Protein AF-A0A511Z0S4-F1 (afdb_monomer_lite)

Organism: NCBI:txid43671

Sequence (244 aa):
MSAAAPGVPVWWLRTATVELVTLHAVASSERPDGTVVDVVSLPPGYAPRGEGVVRARVRPATRQVLEVEVCGDLADGRAPALVWHEQLRRDLRPVEAQLRAFSHDDVARLATERPGPAVDPAVDPGVVLTDADVERLGLAPGDAIAVLRWNPATGQVLELQVDRASRRRRVATCLLAAAEACAVARGWPILWAGGERTALGESLLRGLRWGVRRARPLTVLAPPTAPAGARAGRRAARVASPAS

pLDDT: mean 88.66, std 16.02, range [31.53, 98.62]

Foldseek 3Di:
DDDQDDFFAKEWEWEDDPFKIKIWIFRHPPDHHHHYDYPVVDPPPDDDPGFTAKMWIAGQPPLDTFFIDGGDPLVVCLAAQWEKEWDWQVVDVVTKIKIFIAHPVLLLVLCVVQPDPPDDNDPD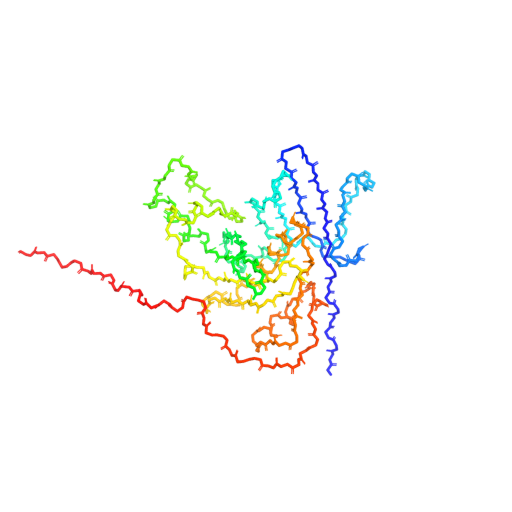RGGYDYPVSCVSSVPDQLRTQWMWMDRQQALETPDIAGHPVRPPSCPSVSRLSVVQSSSVSVVGDGHAYEQEEAPSRVVVLSVRNHPNVRYDHHDHHDDDDDHRNPPPDPDDPPPDDDDD

InterPro domains:
  IPR016181 Acyl-CoA N-acyltransferase [SSF55729] (141-193)

Radius of gyration: 19.32 Å; chains: 1; bounding box: 50×51×62 Å

Secondary structure (DSSP, 8-state):
-PPPPPPBPEEEEEEE-SS-EEEEEEESTTS-TT-EEEGGGSPTT----SEEEEEEEEETTTTEEEEEEE-GGGGSSSSPPEEEEEEEETTSSS-EEEEEEEEHHHHHHHHHHS--TTS-S---TTBEE-HHHHHHHT--GGG-SEEEEE-TTT-EEEEEEE-GGGTTTTHHHHHHHHHHHHHHHHTPPPPEE-SEEEHHHHHHHHH-SBSGGGBPPP-EEEPPPPPTT--S--------PPP-

Structure (mmCIF, N/CA/C/O backbone):
data_AF-A0A511Z0S4-F1
#
_entry.id   AF-A0A511Z0S4-F1
#
loop_
_atom_site.group_PDB
_atom_site.id
_atom_site.type_symbol
_atom_site.label_atom_id
_atom_site.label_alt_id
_atom_site.label_comp_id
_atom_site.label_asym_id
_atom_site.label_entity_id
_atom_site.label_seq_id
_atom_site.pdbx_PDB_ins_code
_atom_site.Cartn_x
_atom_site.Cartn_y
_atom_site.Cartn_z
_atom_site.occupancy
_atom_site.B_iso_or_equiv
_atom_site.auth_seq_id
_atom_site.auth_comp_id
_atom_site.auth_asym_id
_atom_site.auth_atom_id
_atom_site.pdbx_PDB_model_num
ATOM 1 N N . MET A 1 1 ? -17.134 -24.821 -14.488 1.00 36.31 1 MET A N 1
ATOM 2 C CA . MET A 1 1 ? -16.369 -23.868 -13.653 1.00 36.31 1 MET A CA 1
ATOM 3 C C . MET A 1 1 ? -15.364 -23.165 -14.550 1.00 36.31 1 MET A C 1
ATOM 5 O O . MET A 1 1 ? -14.422 -23.807 -14.988 1.00 36.31 1 MET A O 1
ATOM 9 N N . SER A 1 2 ? -15.607 -21.901 -14.904 1.00 31.53 2 SER A N 1
ATOM 10 C CA . SER A 1 2 ? -14.671 -21.121 -15.724 1.00 31.53 2 SER A CA 1
ATOM 11 C C . SER A 1 2 ? -13.440 -20.787 -14.885 1.00 31.53 2 SER A C 1
ATOM 13 O O . SER A 1 2 ? -13.590 -20.253 -13.785 1.00 31.53 2 SER A O 1
ATOM 15 N N . ALA A 1 3 ? -12.241 -21.108 -15.373 1.00 42.69 3 ALA A N 1
ATOM 16 C CA . ALA A 1 3 ? -11.008 -20.619 -14.767 1.00 42.69 3 ALA A CA 1
ATOM 17 C C . ALA A 1 3 ? -11.061 -19.082 -14.754 1.00 42.69 3 ALA A C 1
ATOM 19 O O . ALA A 1 3 ? -11.400 -18.467 -15.767 1.00 42.69 3 ALA A O 1
ATOM 20 N N . ALA A 1 4 ? -10.807 -18.464 -13.599 1.00 43.44 4 ALA A N 1
ATOM 21 C CA . ALA A 1 4 ? -10.723 -17.011 -13.508 1.00 43.44 4 ALA A CA 1
ATOM 22 C C . ALA A 1 4 ? -9.629 -16.523 -14.469 1.00 43.44 4 ALA A C 1
ATOM 24 O O . ALA A 1 4 ? -8.544 -17.108 -14.509 1.00 43.44 4 ALA A O 1
ATOM 25 N N . ALA A 1 5 ? -9.925 -15.485 -15.258 1.00 52.25 5 ALA A N 1
ATOM 26 C CA . ALA A 1 5 ? -8.943 -14.890 -16.154 1.00 52.25 5 ALA A CA 1
ATOM 27 C C . ALA A 1 5 ? -7.674 -14.529 -15.356 1.00 52.25 5 ALA A C 1
ATOM 29 O O . ALA A 1 5 ? -7.783 -14.054 -14.220 1.00 52.25 5 ALA A O 1
ATOM 30 N N . PRO A 1 6 ? -6.473 -14.786 -15.899 1.00 59.44 6 PRO A N 1
ATOM 31 C CA . PRO A 1 6 ? -5.239 -14.505 -15.186 1.00 59.44 6 PRO A CA 1
ATOM 32 C C . PRO A 1 6 ? -5.164 -13.017 -14.832 1.00 59.44 6 PRO A C 1
ATOM 34 O O . PRO A 1 6 ? -5.310 -12.169 -15.708 1.00 59.44 6 PRO A O 1
ATOM 37 N N . GLY A 1 7 ? -4.915 -12.711 -13.554 1.00 80.44 7 GLY A N 1
ATOM 38 C CA . GLY A 1 7 ? -4.690 -11.334 -13.116 1.00 80.44 7 GLY A CA 1
ATOM 39 C C . GLY A 1 7 ? -3.529 -10.696 -13.879 1.00 80.44 7 GLY A C 1
ATOM 40 O O . GLY A 1 7 ? -2.526 -11.363 -14.156 1.00 80.44 7 GLY A O 1
ATOM 41 N N . VAL A 1 8 ? -3.681 -9.418 -14.217 1.00 90.88 8 VAL A N 1
ATOM 42 C CA . VAL A 1 8 ? -2.696 -8.665 -15.001 1.00 90.88 8 VAL A CA 1
ATOM 43 C C . VAL A 1 8 ? -1.437 -8.419 -14.146 1.00 90.88 8 VAL A C 1
ATOM 45 O O . VAL A 1 8 ? -1.579 -8.052 -12.972 1.00 90.88 8 VAL A O 1
ATOM 48 N N . PRO A 1 9 ? -0.215 -8.641 -14.677 1.00 93.56 9 PRO A N 1
ATOM 49 C CA . PRO A 1 9 ? 1.022 -8.268 -13.991 1.00 93.56 9 PRO A CA 1
ATOM 50 C C . PRO A 1 9 ? 1.075 -6.765 -13.706 1.00 93.56 9 PRO A C 1
ATOM 52 O O . PRO A 1 9 ? 0.536 -5.967 -14.469 1.00 93.56 9 PRO A O 1
ATOM 55 N N . VAL A 1 10 ? 1.746 -6.377 -12.626 1.00 95.38 10 VAL A N 1
ATOM 56 C CA . VAL A 1 10 ? 2.006 -4.981 -12.266 1.00 95.38 10 VAL A CA 1
ATOM 57 C C . VAL A 1 10 ? 3.500 -4.744 -12.256 1.00 95.38 10 VAL A C 1
ATOM 59 O O . VAL A 1 10 ? 4.226 -5.388 -11.503 1.00 95.38 10 VAL A O 1
ATOM 62 N N . TRP A 1 11 ? 3.957 -3.787 -13.048 1.00 96.94 11 TRP A N 1
ATOM 63 C CA . TRP A 1 11 ? 5.344 -3.332 -13.071 1.00 96.94 11 TRP A CA 1
ATOM 64 C C . TRP A 1 11 ? 5.403 -1.821 -12.829 1.00 96.94 11 TRP A C 1
ATOM 66 O O . TRP A 1 11 ? 4.375 -1.149 -12.820 1.00 96.94 11 TRP A O 1
ATOM 76 N N . TRP A 1 12 ? 6.590 -1.281 -12.581 1.00 98.31 12 TRP A N 1
ATOM 77 C CA . TRP A 1 12 ? 6.788 0.067 -12.063 1.00 98.31 12 TRP A CA 1
ATOM 78 C C . TRP A 1 12 ? 7.693 0.884 -12.972 1.00 98.31 12 TRP A C 1
ATOM 80 O O . TRP A 1 12 ? 8.794 0.458 -13.312 1.00 98.31 12 TRP A O 1
ATOM 90 N N . LEU A 1 13 ? 7.256 2.093 -13.303 1.00 98.25 13 LEU A N 1
ATOM 91 C CA . LEU A 1 13 ? 8.103 3.134 -13.868 1.00 98.25 13 LEU A CA 1
ATOM 92 C C . LEU A 1 13 ? 8.698 3.970 -12.743 1.00 98.25 13 LEU A C 1
ATOM 94 O O . LEU A 1 13 ? 7.970 4.426 -11.861 1.00 98.25 13 LEU A O 1
ATOM 98 N N . ARG A 1 14 ? 10.010 4.192 -12.793 1.00 98.44 14 ARG A N 1
ATOM 99 C CA . ARG A 1 14 ? 10.741 5.043 -11.858 1.00 98.44 14 ARG A CA 1
ATOM 100 C C . ARG A 1 14 ? 11.271 6.275 -12.580 1.00 98.44 14 ARG A C 1
ATOM 102 O O . ARG A 1 14 ? 12.110 6.172 -13.474 1.00 98.44 14 ARG A O 1
ATOM 109 N N . THR A 1 15 ? 10.814 7.441 -12.146 1.00 97.88 15 THR A N 1
ATOM 110 C CA . THR A 1 15 ? 11.354 8.740 -12.557 1.00 97.88 15 THR A CA 1
ATOM 111 C C . THR A 1 15 ? 12.075 9.340 -11.365 1.00 97.88 15 THR A C 1
ATOM 113 O O . THR A 1 15 ? 11.461 9.531 -10.319 1.00 97.88 15 THR A O 1
ATOM 116 N N . ALA A 1 16 ? 13.365 9.628 -11.497 1.00 97.06 16 ALA A N 1
ATOM 117 C CA . ALA A 1 16 ? 14.162 10.207 -10.424 1.00 97.06 16 ALA A CA 1
ATOM 118 C C . ALA A 1 16 ? 14.640 11.611 -10.804 1.00 97.06 16 ALA A C 1
ATOM 120 O O . ALA A 1 16 ? 15.173 11.819 -11.892 1.00 97.06 16 ALA A O 1
ATOM 121 N N . THR A 1 17 ? 14.469 12.553 -9.884 1.00 96.06 17 THR A N 1
ATOM 122 C CA . THR A 1 17 ? 15.134 13.857 -9.866 1.00 96.06 17 THR A CA 1
ATOM 123 C C . THR A 1 17 ? 16.027 13.941 -8.625 1.00 96.06 17 THR A C 1
ATOM 125 O O . THR A 1 17 ? 16.062 13.021 -7.805 1.00 96.06 17 THR A O 1
ATOM 128 N N . VAL A 1 18 ? 16.756 15.048 -8.471 1.00 93.81 18 VAL A N 1
ATOM 129 C CA . VAL A 1 18 ? 17.578 15.300 -7.274 1.00 93.81 18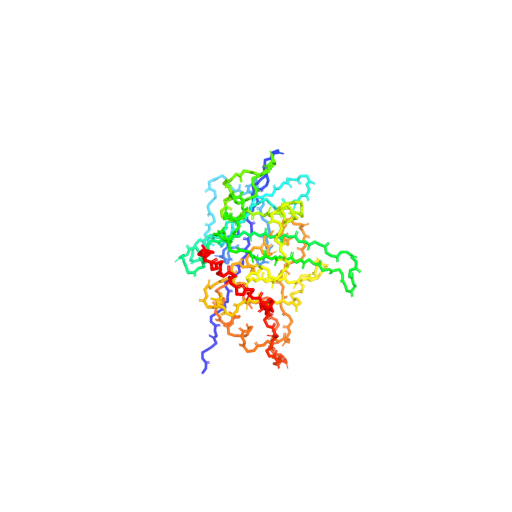 VAL A CA 1
ATOM 130 C C . VAL A 1 18 ? 16.744 15.397 -5.990 1.00 93.81 18 VAL A C 1
ATOM 132 O O . VAL A 1 18 ? 17.208 15.003 -4.924 1.00 93.81 18 VAL A O 1
ATOM 135 N N . GLU A 1 19 ? 15.502 15.869 -6.090 1.00 95.25 19 GLU A N 1
ATOM 136 C CA . GLU A 1 19 ? 14.618 16.114 -4.944 1.00 95.25 19 GLU A CA 1
ATOM 137 C C . GLU A 1 19 ? 13.636 14.970 -4.690 1.00 95.25 19 GLU A C 1
ATOM 139 O O . GLU A 1 19 ? 13.228 14.741 -3.548 1.00 95.25 19 GLU A O 1
ATOM 144 N N . LEU A 1 20 ? 13.241 14.245 -5.741 1.00 97.19 20 LEU A N 1
ATOM 145 C CA . LEU A 1 20 ? 12.117 13.325 -5.670 1.00 97.19 20 LEU A CA 1
ATOM 146 C C . LEU A 1 20 ? 12.275 12.119 -6.596 1.00 97.19 20 LEU A C 1
ATOM 148 O O . LEU A 1 20 ? 12.658 12.242 -7.756 1.00 97.19 20 LEU A O 1
ATOM 152 N N . VAL A 1 21 ? 11.878 10.947 -6.106 1.00 98.25 21 VAL A N 1
ATOM 153 C CA . VAL A 1 21 ? 11.594 9.782 -6.945 1.00 98.25 21 VAL A CA 1
ATOM 154 C C . VAL A 1 21 ? 10.083 9.612 -7.052 1.00 98.25 21 VAL A C 1
ATOM 156 O O . VAL A 1 21 ? 9.386 9.559 -6.044 1.00 98.25 21 VAL A O 1
ATOM 159 N N . THR A 1 22 ? 9.574 9.501 -8.273 1.00 98.44 22 THR A N 1
ATOM 160 C CA . THR A 1 22 ? 8.192 9.101 -8.547 1.00 98.44 22 THR A CA 1
ATOM 161 C C . THR A 1 22 ? 8.179 7.664 -9.041 1.00 98.44 22 THR A C 1
ATOM 163 O O . THR A 1 22 ? 8.899 7.314 -9.977 1.00 98.44 22 THR A O 1
ATOM 166 N N . LEU A 1 23 ? 7.353 6.838 -8.410 1.00 98.62 23 LEU A N 1
ATOM 167 C CA . LEU A 1 23 ? 7.061 5.473 -8.823 1.00 98.62 23 LEU A CA 1
ATOM 168 C C . LEU A 1 23 ? 5.644 5.427 -9.384 1.00 98.62 23 LEU A C 1
ATOM 170 O O . LEU A 1 23 ? 4.721 5.906 -8.735 1.00 98.62 23 LEU A O 1
ATOM 174 N N . HIS A 1 24 ? 5.457 4.852 -10.566 1.00 98.19 24 HIS A N 1
ATOM 175 C CA . HIS A 1 24 ? 4.143 4.695 -11.183 1.00 98.19 24 HIS A CA 1
ATOM 176 C C . HIS A 1 24 ? 3.922 3.232 -11.563 1.00 98.19 24 HIS A C 1
ATOM 178 O O . HIS A 1 24 ? 4.624 2.699 -12.422 1.00 98.19 24 HIS A O 1
ATOM 184 N N . ALA A 1 25 ? 2.972 2.580 -10.899 1.00 97.38 25 ALA A N 1
ATOM 185 C CA . ALA A 1 25 ? 2.593 1.203 -11.170 1.00 97.38 25 ALA A CA 1
ATOM 186 C C . ALA A 1 25 ? 1.669 1.118 -12.384 1.00 97.38 25 ALA A C 1
ATOM 188 O O . ALA A 1 25 ? 0.651 1.808 -12.446 1.00 97.38 25 ALA A O 1
ATOM 189 N N . VAL A 1 26 ? 1.986 0.209 -13.299 1.00 96.81 26 VAL A N 1
ATOM 190 C CA . VAL A 1 26 ? 1.236 -0.059 -14.523 1.00 96.81 26 VAL A CA 1
ATOM 191 C C . VAL A 1 26 ? 0.788 -1.518 -14.518 1.00 96.81 26 VAL A C 1
ATOM 193 O O . VAL A 1 26 ? 1.618 -2.429 -14.474 1.00 96.81 26 VAL A O 1
ATOM 196 N N . ALA A 1 27 ? -0.523 -1.750 -14.590 1.00 95.12 27 ALA A N 1
ATOM 197 C CA . ALA A 1 27 ? -1.092 -3.073 -14.817 1.00 95.12 27 ALA A CA 1
ATOM 198 C C . ALA A 1 27 ? -1.025 -3.406 -16.313 1.00 95.12 27 ALA A C 1
ATOM 200 O O . ALA A 1 27 ? -1.807 -2.892 -17.115 1.00 95.12 27 ALA A O 1
ATOM 201 N N . SER A 1 28 ? -0.064 -4.247 -16.698 1.00 94.81 28 SER A N 1
ATOM 202 C CA . SER A 1 28 ? 0.179 -4.629 -18.088 1.00 94.81 28 SER A CA 1
ATOM 203 C C . SER A 1 28 ? 1.082 -5.853 -18.206 1.00 94.81 28 SER A C 1
ATOM 205 O O . SER A 1 28 ? 1.919 -6.113 -17.346 1.00 94.81 28 SER A O 1
ATOM 207 N N . SER A 1 29 ? 0.955 -6.583 -19.314 1.00 94.69 29 SER A N 1
ATOM 208 C CA . SER A 1 29 ? 1.836 -7.700 -19.666 1.00 94.69 29 SER A CA 1
ATOM 209 C C . SER A 1 29 ? 3.117 -7.278 -20.397 1.00 94.69 29 SER A C 1
ATOM 211 O O . SER A 1 29 ? 3.868 -8.148 -20.829 1.00 94.69 29 SER A O 1
ATOM 213 N N . GLU A 1 30 ? 3.377 -5.976 -20.570 1.00 95.88 30 GLU A N 1
ATOM 214 C CA . GLU A 1 30 ? 4.603 -5.478 -21.220 1.00 95.88 30 GLU A CA 1
ATOM 215 C C . GLU A 1 30 ? 5.888 -5.873 -20.479 1.00 95.88 30 GLU A C 1
ATOM 217 O O . GLU A 1 30 ? 6.958 -5.948 -21.084 1.00 95.88 30 GLU A O 1
ATOM 222 N N . ARG A 1 31 ? 5.799 -6.124 -19.169 1.00 95.88 31 ARG A N 1
ATOM 223 C CA . ARG A 1 31 ? 6.925 -6.525 -18.323 1.00 95.88 31 ARG A CA 1
ATOM 224 C C . ARG A 1 31 ? 6.491 -7.600 -17.321 1.00 95.88 31 ARG A C 1
ATOM 226 O O . ARG A 1 31 ? 5.306 -7.685 -16.990 1.00 95.88 31 ARG A O 1
ATOM 233 N N . PRO A 1 32 ? 7.437 -8.405 -16.801 1.00 95.25 32 PRO A N 1
ATOM 234 C CA . PRO A 1 32 ? 7.167 -9.297 -15.682 1.00 95.25 32 PRO A CA 1
ATOM 235 C C . PRO A 1 32 ? 6.668 -8.544 -14.448 1.00 95.25 32 PRO A C 1
ATOM 237 O O . PRO A 1 32 ? 7.041 -7.395 -14.195 1.00 95.25 32 PRO A O 1
ATOM 240 N N . ASP A 1 33 ? 5.865 -9.239 -13.654 1.00 94.38 33 ASP A N 1
ATOM 241 C CA . ASP A 1 33 ? 5.300 -8.738 -12.408 1.00 94.38 33 ASP A CA 1
ATOM 242 C C . ASP A 1 33 ? 6.402 -8.299 -11.426 1.00 94.38 33 ASP A C 1
ATOM 244 O O . ASP A 1 33 ? 7.380 -9.017 -11.224 1.00 94.38 33 ASP A O 1
ATOM 248 N N . GLY A 1 34 ? 6.265 -7.113 -10.837 1.00 94.44 34 GLY A N 1
ATOM 249 C CA . GLY A 1 34 ? 7.233 -6.530 -9.905 1.00 94.44 34 GLY A CA 1
ATOM 250 C C . GLY A 1 34 ? 8.436 -5.832 -10.542 1.00 94.44 34 GLY A C 1
ATOM 251 O O . GLY A 1 34 ? 9.247 -5.257 -9.818 1.00 94.44 34 GLY A O 1
ATOM 252 N N . THR A 1 35 ? 8.575 -5.851 -11.871 1.00 97.19 35 THR A N 1
ATOM 253 C CA . THR A 1 35 ? 9.714 -5.205 -12.547 1.00 97.19 35 THR A CA 1
ATOM 254 C C . THR A 1 35 ? 9.711 -3.700 -12.287 1.00 97.19 35 THR A C 1
ATOM 256 O O . THR A 1 35 ? 8.672 -3.066 -12.434 1.00 97.19 35 THR A 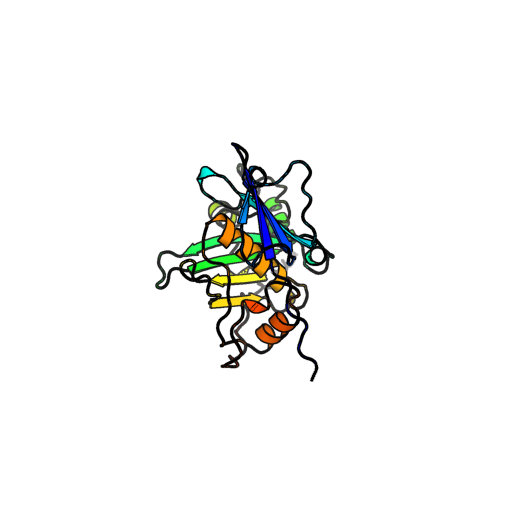O 1
ATOM 259 N N . VAL A 1 36 ? 10.868 -3.111 -11.970 1.00 98.06 36 VAL A N 1
ATOM 260 C CA . VAL A 1 36 ? 11.057 -1.653 -11.888 1.00 98.06 36 VAL A CA 1
ATOM 261 C C . VAL A 1 36 ? 11.919 -1.204 -13.062 1.00 98.06 36 VAL A C 1
ATOM 263 O O . VAL A 1 36 ? 12.995 -1.756 -13.282 1.00 98.06 36 VAL A O 1
ATOM 266 N N . VAL A 1 37 ? 11.453 -0.211 -13.815 1.00 98.25 37 VAL A N 1
ATOM 267 C CA . VAL A 1 37 ? 12.122 0.317 -15.005 1.00 98.25 37 VAL A CA 1
ATOM 268 C C . VAL A 1 37 ? 12.367 1.806 -14.833 1.00 98.25 37 VAL A C 1
ATOM 270 O O . VAL A 1 37 ? 11.438 2.573 -14.588 1.00 98.25 37 VAL A O 1
ATOM 273 N N . ASP A 1 38 ? 13.616 2.222 -14.995 1.00 98.19 38 ASP A N 1
ATOM 274 C CA . ASP A 1 38 ? 13.972 3.635 -15.002 1.00 98.19 38 ASP A CA 1
ATOM 275 C C . ASP A 1 38 ? 13.519 4.309 -16.289 1.00 98.19 38 ASP A C 1
ATOM 277 O O . ASP A 1 38 ? 13.845 3.838 -17.378 1.00 98.19 38 ASP A O 1
ATOM 281 N N . VAL A 1 39 ? 12.843 5.453 -16.184 1.00 97.12 39 VAL A N 1
ATOM 282 C CA . VAL A 1 39 ? 12.404 6.209 -17.366 1.00 97.12 39 VAL A CA 1
ATOM 283 C C . VAL A 1 39 ? 13.585 6.605 -18.258 1.00 97.12 39 VAL A C 1
ATOM 285 O O . VAL A 1 39 ? 13.463 6.558 -19.476 1.00 97.12 39 VAL A O 1
ATOM 288 N N . VAL A 1 40 ? 14.757 6.887 -17.680 1.00 97.06 40 VAL A N 1
ATOM 289 C CA . VAL A 1 40 ? 15.981 7.202 -18.445 1.00 97.06 40 VAL A CA 1
ATOM 290 C C . VAL A 1 40 ? 16.513 6.026 -19.277 1.00 97.06 40 VAL A C 1
ATOM 292 O O . VAL A 1 40 ? 17.319 6.235 -20.175 1.00 97.06 40 VAL A O 1
ATOM 295 N N . SER A 1 41 ? 16.071 4.797 -18.991 1.00 97.12 41 SER A N 1
ATOM 296 C CA . SER A 1 41 ? 16.429 3.593 -19.758 1.00 97.12 41 SER A CA 1
ATOM 297 C C . SER A 1 41 ? 15.477 3.308 -20.925 1.00 97.12 41 SER A C 1
ATOM 299 O O . SER A 1 41 ? 15.688 2.355 -21.676 1.00 97.12 41 SER A O 1
ATOM 301 N N . LEU A 1 42 ? 14.413 4.103 -21.072 1.00 96.88 42 LEU A N 1
ATOM 302 C CA . LEU A 1 42 ? 13.381 3.916 -22.087 1.00 96.88 42 LEU A CA 1
ATOM 303 C C . LEU A 1 42 ? 13.603 4.856 -23.279 1.00 96.88 42 LEU A C 1
ATOM 305 O O . LEU A 1 42 ? 14.180 5.934 -23.117 1.00 96.88 42 LEU A O 1
ATOM 309 N N . PRO A 1 43 ? 13.125 4.485 -24.482 1.00 97.38 43 PRO A N 1
ATOM 310 C CA . PRO A 1 43 ? 13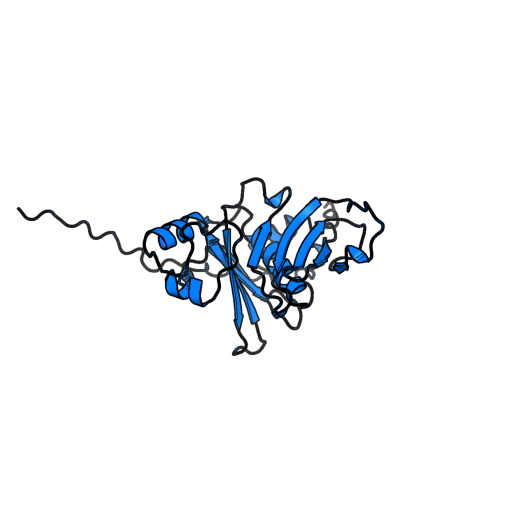.153 5.383 -25.630 1.00 97.38 43 PRO A CA 1
ATOM 311 C C . PRO A 1 43 ? 12.412 6.704 -25.345 1.00 97.38 43 PRO A C 1
ATOM 313 O O . PRO A 1 43 ? 11.379 6.686 -24.666 1.00 97.38 43 PRO A O 1
ATOM 316 N N . PRO A 1 44 ? 12.872 7.843 -25.895 1.00 95.62 44 PRO A N 1
ATOM 317 C CA . PRO A 1 44 ? 12.145 9.105 -25.803 1.00 95.62 44 PRO A CA 1
ATOM 318 C C . PRO A 1 44 ? 10.697 8.967 -26.288 1.00 95.62 44 PRO A C 1
ATOM 320 O O . PRO A 1 44 ? 10.434 8.350 -27.318 1.00 95.62 44 PRO A O 1
ATOM 323 N N . GLY A 1 45 ? 9.753 9.538 -25.536 1.00 94.81 45 GLY A N 1
ATOM 324 C CA . GLY A 1 45 ? 8.323 9.470 -25.858 1.00 94.81 45 GLY A CA 1
ATOM 325 C C . GLY A 1 45 ? 7.664 8.116 -25.581 1.00 94.81 45 GLY A C 1
ATOM 326 O O . GLY A 1 45 ? 6.493 7.942 -25.916 1.00 94.81 45 GLY A O 1
ATOM 327 N N . TYR A 1 46 ? 8.371 7.161 -24.966 1.00 95.88 46 TYR A N 1
ATOM 328 C CA . TYR A 1 46 ? 7.755 5.911 -24.537 1.00 95.88 46 TYR A CA 1
ATOM 329 C C . TYR A 1 46 ? 6.593 6.186 -23.572 1.00 95.88 46 TYR A C 1
ATOM 331 O O . TYR A 1 46 ? 6.768 6.799 -22.517 1.00 95.88 46 TYR A O 1
ATOM 339 N N . ALA A 1 47 ? 5.415 5.680 -23.928 1.00 94.56 47 ALA A N 1
ATOM 340 C CA . ALA A 1 47 ? 4.231 5.677 -23.087 1.00 94.56 47 ALA A CA 1
ATOM 341 C C . ALA A 1 47 ? 3.878 4.219 -22.753 1.00 94.56 47 ALA A C 1
ATOM 343 O O . ALA A 1 47 ? 3.700 3.422 -23.681 1.00 94.56 47 ALA A O 1
ATOM 344 N N . PRO A 1 48 ? 3.790 3.847 -21.464 1.00 93.69 48 PRO A N 1
ATOM 345 C CA . PRO A 1 48 ? 3.429 2.488 -21.080 1.00 93.69 48 PRO A CA 1
ATOM 346 C C . PRO A 1 48 ? 2.021 2.150 -21.578 1.00 93.69 48 PRO A C 1
ATOM 348 O O . PRO A 1 48 ? 1.102 2.965 -21.469 1.00 93.69 48 PRO A O 1
ATOM 351 N N . ARG A 1 49 ? 1.825 0.932 -22.087 1.00 93.44 49 ARG A N 1
ATOM 352 C CA . ARG A 1 49 ? 0.486 0.425 -22.404 1.00 93.44 49 ARG A CA 1
ATOM 353 C C . ARG A 1 49 ? -0.066 -0.249 -21.166 1.00 93.44 49 ARG A C 1
ATOM 355 O O . ARG A 1 49 ? 0.514 -1.222 -20.700 1.00 93.44 49 ARG A O 1
ATOM 362 N N . GLY A 1 50 ? -1.197 0.220 -20.661 1.00 91.94 50 GLY A N 1
ATOM 363 C CA . GLY A 1 50 ? -1.856 -0.385 -19.510 1.00 91.94 50 GLY A CA 1
ATOM 364 C C . GLY A 1 50 ? -2.568 0.641 -18.653 1.00 91.94 50 GLY A C 1
ATOM 365 O O . GLY A 1 50 ? -2.613 1.827 -18.973 1.00 91.94 50 GLY A O 1
ATOM 366 N N . GLU A 1 51 ? -3.125 0.158 -17.554 1.00 93.06 51 GLU A N 1
ATOM 367 C CA . GLU A 1 51 ? -3.822 0.994 -16.587 1.00 93.06 51 GLU A CA 1
ATOM 368 C C . GLU A 1 51 ? -2.861 1.410 -15.469 1.00 93.06 51 GLU A C 1
ATOM 370 O O . GLU A 1 51 ? -2.144 0.573 -14.915 1.00 93.06 51 GLU A O 1
ATOM 375 N N . GLY A 1 52 ? -2.841 2.701 -15.131 1.00 94.38 52 GLY A N 1
ATOM 376 C CA . GLY A 1 52 ? -2.142 3.183 -13.943 1.00 94.38 52 GLY A CA 1
ATOM 377 C C . GLY A 1 52 ? -2.870 2.715 -12.684 1.00 94.38 52 GLY A C 1
ATOM 378 O O . GLY A 1 52 ? -4.063 2.965 -12.539 1.00 94.38 52 GLY A O 1
ATOM 379 N N . VAL A 1 53 ? -2.164 2.042 -11.777 1.00 94.31 53 VAL A N 1
ATOM 380 C CA . VAL A 1 5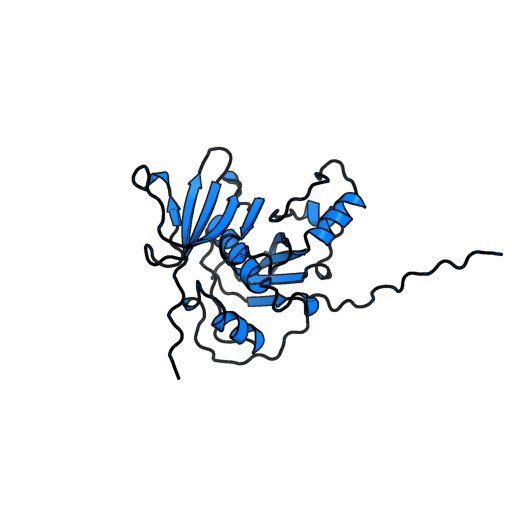3 ? -2.755 1.473 -10.550 1.00 94.31 53 VAL A CA 1
ATOM 381 C C . VAL A 1 53 ? -2.522 2.384 -9.352 1.00 94.31 53 VAL A C 1
ATOM 383 O O . VAL A 1 53 ? -3.430 2.650 -8.567 1.00 94.31 53 VAL A O 1
ATOM 386 N N . VAL A 1 54 ? -1.283 2.840 -9.192 1.00 96.75 54 VAL A N 1
ATOM 387 C CA . VAL A 1 54 ? -0.854 3.664 -8.065 1.00 96.75 54 VAL A CA 1
ATOM 388 C C . VAL A 1 54 ? 0.361 4.490 -8.469 1.00 96.75 54 VAL A C 1
ATOM 390 O O . VAL A 1 54 ? 1.230 4.019 -9.209 1.00 96.75 54 VAL A O 1
ATOM 393 N N . ARG A 1 55 ? 0.438 5.719 -7.972 1.00 98.19 55 ARG A N 1
ATOM 394 C CA . ARG A 1 55 ? 1.601 6.592 -8.069 1.00 98.19 55 ARG A CA 1
ATOM 395 C C . ARG A 1 55 ? 2.093 6.910 -6.665 1.00 98.19 55 ARG A C 1
ATOM 397 O O . ARG A 1 55 ? 1.304 7.260 -5.800 1.00 98.19 55 ARG A O 1
ATOM 404 N N . ALA A 1 56 ? 3.393 6.798 -6.434 1.00 98.44 56 ALA A N 1
ATOM 405 C CA . ALA A 1 56 ? 4.005 7.141 -5.161 1.00 98.44 56 ALA A CA 1
ATOM 406 C C . ALA A 1 56 ? 5.123 8.162 -5.340 1.00 98.44 56 ALA A C 1
ATOM 408 O O . ALA A 1 56 ? 5.931 8.064 -6.267 1.00 98.44 56 ALA A O 1
ATOM 409 N N . ARG A 1 57 ? 5.189 9.121 -4.418 1.00 98.50 57 ARG A N 1
ATOM 410 C CA . ARG A 1 57 ? 6.270 10.102 -4.312 1.00 98.50 57 ARG A CA 1
ATOM 411 C C . ARG A 1 57 ? 7.173 9.704 -3.163 1.00 98.50 57 ARG A C 1
ATOM 413 O O . ARG A 1 57 ? 6.707 9.443 -2.057 1.00 98.50 57 ARG A O 1
ATOM 420 N N . VAL A 1 58 ? 8.468 9.637 -3.427 1.00 98.31 58 VAL A N 1
ATOM 421 C CA . VAL A 1 58 ? 9.453 9.039 -2.532 1.00 98.31 58 VAL A CA 1
ATOM 422 C C . VAL A 1 58 ? 10.635 9.984 -2.377 1.00 98.31 58 VAL A C 1
ATOM 424 O O . VAL A 1 58 ? 11.188 10.476 -3.360 1.00 98.31 58 VAL A O 1
ATOM 427 N N . ARG A 1 59 ? 11.067 10.206 -1.135 1.00 97.62 59 ARG A N 1
ATOM 428 C CA . ARG A 1 59 ? 12.296 10.946 -0.841 1.00 97.62 59 ARG A CA 1
ATOM 429 C C . ARG A 1 59 ? 13.514 10.112 -1.276 1.00 97.62 59 ARG A C 1
ATOM 431 O O . ARG A 1 59 ? 13.699 9.030 -0.714 1.00 97.62 59 ARG A O 1
ATOM 438 N N . PRO A 1 60 ? 14.376 10.585 -2.201 1.00 96.25 60 PRO A N 1
ATOM 439 C CA . PRO A 1 60 ? 15.454 9.770 -2.771 1.00 96.25 60 PRO A CA 1
ATOM 440 C C . PRO A 1 60 ? 16.430 9.225 -1.720 1.00 96.25 60 PRO A C 1
ATOM 442 O O . PRO A 1 60 ? 16.736 8.035 -1.714 1.00 96.25 60 PRO A O 1
ATOM 445 N N . ALA A 1 61 ? 16.870 10.084 -0.792 1.00 95.38 61 ALA A N 1
ATOM 446 C CA . ALA A 1 61 ? 17.903 9.748 0.189 1.00 95.38 61 ALA A CA 1
ATOM 447 C C . ALA A 1 61 ? 17.454 8.690 1.211 1.00 95.38 61 ALA A C 1
ATOM 449 O O . ALA A 1 61 ? 18.218 7.797 1.565 1.00 95.38 61 ALA A O 1
ATOM 450 N N . THR A 1 62 ? 16.212 8.781 1.691 1.00 95.31 62 THR A N 1
ATOM 451 C CA . THR A 1 62 ? 15.701 7.911 2.765 1.00 95.31 62 THR A CA 1
ATOM 452 C C . THR A 1 62 ? 14.797 6.794 2.257 1.00 95.31 62 THR A C 1
ATOM 454 O O . THR A 1 62 ? 14.408 5.920 3.037 1.00 95.31 62 THR A O 1
ATOM 457 N N . ARG A 1 63 ? 14.416 6.836 0.973 1.00 96.88 63 ARG A N 1
ATOM 458 C CA . ARG A 1 63 ? 13.376 5.988 0.372 1.00 96.88 63 ARG A CA 1
ATOM 459 C C . ARG A 1 63 ? 12.042 6.042 1.121 1.00 96.88 63 ARG A C 1
ATOM 461 O O . ARG A 1 63 ? 11.263 5.095 1.084 1.00 96.88 63 ARG A O 1
ATOM 468 N N . GLN A 1 64 ? 11.802 7.125 1.856 1.00 96.31 64 GLN A N 1
ATOM 469 C CA . GLN A 1 64 ? 10.544 7.343 2.556 1.00 96.31 64 GLN A CA 1
ATOM 470 C C . GLN A 1 64 ? 9.467 7.696 1.539 1.00 96.31 64 GLN A C 1
ATOM 472 O O . GLN A 1 64 ? 9.655 8.626 0.754 1.00 96.31 64 GLN A O 1
ATOM 477 N N . VAL A 1 65 ? 8.346 6.982 1.576 1.00 97.88 65 VAL A N 1
ATOM 478 C CA . VAL A 1 65 ? 7.160 7.358 0.807 1.00 97.88 65 VAL A CA 1
ATOM 479 C C . VAL A 1 65 ? 6.516 8.570 1.474 1.00 97.88 65 VAL A C 1
ATOM 481 O O . VAL A 1 65 ? 6.331 8.580 2.687 1.00 97.88 65 VAL A O 1
ATOM 484 N N . LEU A 1 66 ? 6.244 9.602 0.685 1.00 97.25 66 LEU A N 1
ATOM 485 C CA . LEU A 1 66 ? 5.650 10.869 1.116 1.00 97.25 66 LEU A CA 1
ATOM 486 C C . LEU A 1 66 ? 4.164 10.925 0.762 1.00 97.25 66 LEU A C 1
ATOM 488 O O . LEU A 1 66 ? 3.356 11.449 1.519 1.00 97.25 66 LEU A O 1
ATOM 492 N N . GLU A 1 67 ? 3.815 10.364 -0.392 1.00 97.88 67 GLU A N 1
ATOM 493 C CA . GLU A 1 67 ? 2.470 10.396 -0.951 1.00 97.88 67 GLU A CA 1
ATOM 494 C C . GLU A 1 67 ? 2.236 9.116 -1.753 1.00 97.88 67 GLU A C 1
ATOM 496 O O . GLU A 1 67 ? 3.152 8.619 -2.418 1.00 97.88 67 GLU A O 1
ATOM 501 N N . VAL A 1 68 ? 1.015 8.598 -1.690 1.00 97.94 68 VAL A N 1
ATOM 502 C CA . VAL A 1 68 ? 0.514 7.498 -2.503 1.00 97.94 68 VAL A CA 1
ATOM 503 C C . VAL A 1 68 ? -0.867 7.869 -3.032 1.00 97.94 68 VAL A C 1
ATOM 505 O O . VAL A 1 68 ? -1.850 7.900 -2.289 1.00 97.94 68 VAL A O 1
ATOM 508 N N . GLU A 1 69 ? -0.928 8.083 -4.337 1.00 96.69 69 GLU A N 1
ATOM 509 C CA . GLU A 1 69 ? -2.132 8.343 -5.112 1.00 96.69 69 GLU A CA 1
ATOM 510 C C . GLU A 1 69 ? -2.592 7.034 -5.766 1.00 96.69 69 GLU A C 1
ATOM 512 O O . GLU A 1 69 ? -1.845 6.390 -6.503 1.00 96.69 69 GLU A O 1
ATOM 517 N N . VAL A 1 70 ? -3.827 6.619 -5.501 1.00 93.50 70 VAL A N 1
ATOM 518 C CA . VAL A 1 70 ? -4.440 5.466 -6.171 1.00 93.50 70 VAL A CA 1
ATOM 519 C C . VAL A 1 70 ? -5.053 5.941 -7.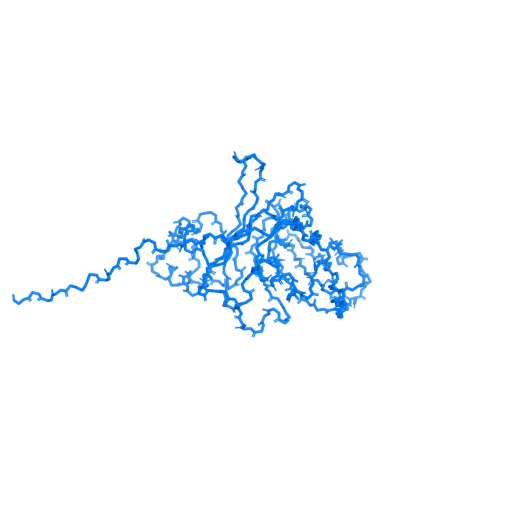490 1.00 93.50 70 VAL A C 1
ATOM 521 O O . VAL A 1 70 ? -5.755 6.947 -7.502 1.00 93.50 70 VAL A O 1
ATOM 524 N N . CYS A 1 71 ? -4.798 5.233 -8.592 1.00 93.50 71 CYS A N 1
ATOM 525 C CA . CYS A 1 71 ? -5.139 5.674 -9.948 1.00 93.50 71 CYS A CA 1
ATOM 526 C C . CYS A 1 71 ? -6.152 4.740 -10.641 1.00 93.50 71 CYS A C 1
ATOM 528 O O . CYS A 1 71 ? -6.497 3.671 -10.130 1.00 93.50 71 CYS A O 1
ATOM 530 N N . GLY A 1 72 ? -6.613 5.149 -11.829 1.00 88.38 72 GLY A N 1
ATOM 531 C CA . GLY A 1 72 ? -7.427 4.314 -12.718 1.00 88.38 72 GLY A CA 1
ATOM 532 C C . GLY A 1 72 ? -8.784 3.948 -12.120 1.00 88.38 72 GLY A C 1
ATOM 533 O O . GLY A 1 72 ? -9.399 4.740 -11.405 1.00 88.38 72 GLY A O 1
ATOM 534 N N . ASP A 1 73 ? -9.239 2.723 -12.370 1.00 84.50 73 ASP A N 1
ATOM 535 C CA . ASP A 1 73 ? -10.495 2.204 -11.841 1.00 84.50 73 ASP A CA 1
ATOM 536 C C . ASP A 1 73 ? -10.512 2.220 -10.316 1.00 84.50 73 ASP A C 1
ATOM 538 O O . ASP A 1 73 ? -11.581 2.357 -9.730 1.00 84.50 73 ASP A O 1
ATOM 542 N N . LEU A 1 74 ? -9.364 2.076 -9.643 1.00 83.25 74 LEU A N 1
ATOM 543 C CA . LEU A 1 74 ? -9.317 2.115 -8.181 1.00 83.25 74 LEU A CA 1
ATOM 544 C C . LEU A 1 74 ? -9.668 3.499 -7.612 1.00 83.25 74 LEU A C 1
ATOM 546 O O . LEU A 1 74 ? -10.110 3.572 -6.465 1.00 83.25 74 LEU A O 1
ATOM 550 N N . ALA A 1 75 ? -9.524 4.557 -8.413 1.00 86.06 75 ALA A N 1
ATOM 551 C CA . ALA A 1 75 ? -9.877 5.929 -8.067 1.00 86.06 75 ALA A CA 1
ATOM 552 C C . ALA A 1 75 ? -11.357 6.274 -8.340 1.00 86.06 75 ALA A C 1
ATOM 554 O O . ALA A 1 75 ? -11.743 7.431 -8.199 1.00 86.06 75 ALA A O 1
ATOM 555 N N . ASP A 1 76 ? -12.211 5.301 -8.692 1.00 85.88 76 ASP A N 1
ATOM 556 C CA . ASP A 1 76 ? -13.624 5.494 -9.078 1.00 85.88 76 ASP A CA 1
ATOM 557 C C . ASP A 1 76 ? -14.575 5.983 -7.958 1.00 85.88 76 ASP A C 1
ATOM 559 O O . ASP A 1 76 ? -15.790 5.794 -8.037 1.00 85.88 76 ASP A O 1
ATOM 563 N N . GLY A 1 77 ? -14.045 6.576 -6.885 1.00 82.38 77 GLY A N 1
ATOM 564 C CA . GLY A 1 77 ? -14.810 7.149 -5.773 1.00 82.38 77 GLY A CA 1
ATOM 565 C C . GLY A 1 77 ? -15.456 6.124 -4.836 1.00 82.38 77 GLY A C 1
ATOM 566 O O . GLY A 1 77 ? -16.103 6.499 -3.858 1.00 82.38 77 GLY A O 1
ATOM 567 N N . ARG A 1 78 ? -15.293 4.815 -5.081 1.00 88.56 78 ARG A N 1
ATOM 568 C CA . ARG A 1 78 ? -15.841 3.781 -4.183 1.00 88.56 78 ARG A CA 1
ATOM 569 C C . ARG A 1 78 ? -15.101 3.710 -2.852 1.00 88.56 78 ARG A C 1
ATOM 571 O O . ARG A 1 78 ? -15.717 3.368 -1.838 1.00 88.56 78 ARG A O 1
ATOM 578 N N . ALA A 1 79 ? -13.797 3.978 -2.865 1.00 88.44 79 ALA A N 1
ATOM 579 C CA . ALA A 1 79 ? -13.010 4.140 -1.652 1.00 88.44 79 ALA A CA 1
ATOM 580 C C . ALA A 1 79 ? -13.151 5.571 -1.122 1.00 88.44 79 ALA A C 1
ATOM 582 O O . ALA A 1 79 ? -13.175 6.503 -1.925 1.00 88.44 79 ALA A O 1
ATOM 583 N N . PRO A 1 80 ? -13.251 5.765 0.208 1.00 93.19 80 PRO A N 1
ATOM 584 C CA . PRO A 1 80 ? -13.063 7.096 0.773 1.00 93.19 80 PRO A CA 1
ATOM 585 C C . PRO A 1 80 ? -11.659 7.609 0.428 1.00 93.19 80 PRO A C 1
ATOM 587 O O . PRO A 1 80 ? -10.762 6.811 0.153 1.00 93.19 80 PRO A O 1
ATOM 590 N N . ALA A 1 81 ? -11.457 8.922 0.493 1.00 95.19 81 ALA A N 1
ATOM 591 C CA . ALA A 1 81 ? -10.114 9.484 0.514 1.00 95.19 81 ALA A CA 1
ATOM 592 C C . ALA A 1 81 ? -9.357 8.941 1.742 1.00 95.19 81 ALA A C 1
ATOM 594 O O . ALA A 1 81 ? -9.912 8.863 2.844 1.00 95.19 81 ALA A O 1
ATOM 595 N N . LEU A 1 82 ? -8.113 8.506 1.540 1.00 97.12 82 LEU A N 1
ATOM 596 C CA . LEU A 1 82 ? -7.308 7.829 2.559 1.00 97.12 82 LEU A CA 1
ATOM 597 C C . LEU A 1 82 ? -6.032 8.607 2.842 1.00 97.12 82 LEU A C 1
ATOM 599 O O . LEU A 1 82 ? -5.449 9.196 1.939 1.00 97.12 82 LEU A O 1
ATOM 603 N N . VAL A 1 83 ? -5.586 8.538 4.089 1.00 97.75 83 VAL A N 1
ATOM 604 C CA . VAL A 1 83 ? -4.263 8.979 4.537 1.00 97.75 83 VAL A CA 1
ATOM 605 C C . VAL A 1 83 ? -3.543 7.765 5.116 1.00 97.75 83 VAL A C 1
ATOM 607 O O . VAL A 1 83 ? -4.173 6.892 5.724 1.00 97.75 83 VAL A O 1
ATOM 610 N N . TRP A 1 84 ? -2.235 7.680 4.915 1.00 98.12 84 TRP A N 1
ATOM 611 C CA . TRP A 1 84 ? -1.454 6.492 5.240 1.00 98.12 84 TRP A CA 1
ATOM 612 C C . TRP A 1 84 ? -0.520 6.727 6.418 1.00 98.12 84 TRP A C 1
ATOM 614 O O . TRP A 1 84 ? -0.081 7.842 6.667 1.00 98.12 84 TRP A O 1
ATOM 624 N N . HIS A 1 85 ? -0.147 5.657 7.109 1.00 98.06 85 HIS A N 1
ATOM 625 C CA . HIS A 1 85 ? 0.959 5.660 8.067 1.00 98.06 85 HIS A CA 1
ATOM 626 C C . HIS A 1 85 ? 1.773 4.384 7.894 1.00 98.06 85 HIS A C 1
ATOM 628 O O . HIS A 1 85 ? 1.260 3.284 8.124 1.00 98.06 85 HIS A O 1
ATOM 634 N N . GLU A 1 86 ? 3.021 4.533 7.450 1.00 97.50 86 GLU A N 1
ATOM 635 C CA . GLU A 1 86 ? 3.981 3.437 7.301 1.00 97.50 86 GLU A CA 1
ATOM 636 C C . GLU A 1 86 ? 4.806 3.301 8.588 1.00 97.50 86 GLU A C 1
ATOM 638 O O . GLU A 1 86 ? 5.414 4.266 9.045 1.00 97.50 86 GLU A O 1
ATOM 643 N N . GLN A 1 87 ? 4.882 2.092 9.145 1.00 97.12 87 GLN A N 1
ATOM 644 C CA . GLN A 1 87 ? 5.683 1.797 10.330 1.00 97.12 87 GLN A CA 1
ATOM 645 C C . GLN A 1 87 ? 6.502 0.517 10.130 1.00 97.12 87 GLN A C 1
ATOM 647 O O . GLN A 1 87 ? 5.966 -0.523 9.748 1.00 97.12 87 GLN A O 1
ATOM 652 N N . LEU A 1 88 ? 7.801 0.569 10.446 1.00 97.06 88 LEU A N 1
ATOM 653 C CA . LEU A 1 88 ? 8.685 -0.600 10.461 1.00 97.06 88 LEU A CA 1
ATOM 654 C C . LEU A 1 88 ? 8.970 -1.034 11.905 1.00 97.06 88 LEU A C 1
ATOM 656 O O . LEU A 1 88 ? 9.671 -0.349 12.649 1.00 97.06 88 LEU A O 1
ATOM 660 N N . ARG A 1 89 ? 8.467 -2.204 12.290 1.00 96.06 89 ARG A N 1
ATOM 661 C CA . ARG A 1 89 ? 8.580 -2.791 13.630 1.00 96.06 89 ARG A CA 1
ATOM 662 C C . ARG A 1 89 ? 9.778 -3.732 13.728 1.00 96.06 89 ARG A C 1
ATOM 664 O O . ARG A 1 89 ? 9.678 -4.937 13.494 1.00 96.06 89 ARG A O 1
ATOM 671 N N . ARG A 1 90 ? 10.945 -3.160 14.033 1.00 95.12 90 ARG A N 1
ATOM 672 C CA . ARG A 1 90 ? 12.231 -3.885 14.135 1.00 95.12 90 ARG A CA 1
ATOM 673 C C . ARG A 1 90 ? 12.391 -4.690 15.429 1.00 95.12 90 ARG A C 1
ATOM 675 O O . ARG A 1 90 ? 13.273 -5.545 15.512 1.00 95.12 90 ARG A O 1
ATOM 682 N N . ASP A 1 91 ? 11.563 -4.399 16.423 1.00 95.00 91 ASP A N 1
ATOM 683 C CA . ASP A 1 91 ? 11.456 -5.092 17.709 1.00 95.00 91 ASP A CA 1
ATOM 684 C C . ASP A 1 91 ? 10.853 -6.498 17.572 1.00 95.00 91 ASP A C 1
ATOM 686 O O . ASP A 1 91 ? 11.108 -7.364 18.405 1.00 95.00 91 ASP A O 1
ATOM 690 N N . LEU A 1 92 ? 10.106 -6.752 16.496 1.00 92.62 92 LEU A N 1
ATOM 691 C CA . LEU A 1 92 ? 9.469 -8.041 16.246 1.00 92.62 92 LEU A CA 1
ATOM 692 C C . LEU A 1 92 ? 10.418 -9.060 15.596 1.00 92.62 92 LEU A C 1
ATOM 694 O O . LEU A 1 92 ? 11.413 -8.722 14.940 1.00 92.62 92 LEU A O 1
ATOM 698 N N . ARG A 1 93 ? 10.109 -10.345 15.799 1.00 91.38 93 ARG A N 1
ATOM 699 C CA . ARG A 1 93 ? 10.772 -11.489 15.160 1.00 91.38 93 ARG A CA 1
ATOM 700 C C . ARG A 1 93 ? 9.697 -12.419 14.574 1.00 91.38 93 ARG A C 1
ATOM 702 O O . ARG A 1 93 ? 9.041 -13.112 15.347 1.00 91.38 93 ARG A O 1
ATOM 709 N N . PRO A 1 94 ? 9.516 -12.451 13.240 1.00 90.69 94 PRO A N 1
ATOM 710 C CA . PRO A 1 94 ? 10.242 -11.672 12.227 1.00 90.69 94 PRO A CA 1
ATOM 711 C C . PRO A 1 94 ? 9.971 -10.161 12.328 1.00 90.69 94 PRO A C 1
ATOM 713 O O . PRO A 1 94 ? 8.999 -9.738 12.944 1.00 90.69 94 PRO A O 1
ATOM 716 N N . VAL A 1 95 ? 10.844 -9.350 11.718 1.00 96.19 95 VAL A N 1
ATOM 717 C CA . VAL A 1 95 ? 10.583 -7.914 11.526 1.00 96.19 95 VAL A CA 1
ATOM 718 C C . VAL A 1 95 ? 9.305 -7.760 10.707 1.00 96.19 95 VAL A C 1
ATOM 720 O O . VAL A 1 95 ? 9.074 -8.529 9.772 1.00 96.19 95 VAL A O 1
ATOM 723 N N . GLU A 1 96 ? 8.505 -6.748 11.023 1.00 97.50 96 GLU A N 1
ATOM 724 C CA . GLU A 1 96 ? 7.268 -6.469 10.299 1.00 97.50 96 GLU A CA 1
ATOM 725 C C . GLU A 1 96 ? 7.243 -5.036 9.787 1.00 97.50 96 GLU A C 1
ATOM 727 O O . GLU A 1 96 ? 7.560 -4.094 10.512 1.00 97.50 96 GLU A O 1
ATOM 732 N N . ALA A 1 97 ? 6.828 -4.868 8.540 1.00 98.19 97 ALA A N 1
ATOM 733 C CA . ALA A 1 97 ? 6.382 -3.592 8.018 1.00 98.19 97 ALA A CA 1
ATOM 734 C C . ALA A 1 97 ? 4.855 -3.544 8.087 1.00 98.19 97 ALA A C 1
ATOM 736 O O . ALA A 1 97 ? 4.171 -4.565 7.955 1.00 98.19 97 ALA A O 1
ATOM 737 N N . GLN A 1 98 ? 4.325 -2.357 8.340 1.00 97.94 98 GLN A N 1
ATOM 738 C CA . GLN A 1 98 ? 2.905 -2.140 8.507 1.00 97.94 98 GLN A CA 1
ATOM 739 C C . GLN A 1 98 ? 2.482 -0.850 7.821 1.00 97.94 98 GLN A C 1
ATOM 741 O O . GLN A 1 98 ? 3.151 0.172 7.947 1.00 97.94 98 GLN A O 1
ATOM 746 N N . LEU A 1 99 ? 1.332 -0.896 7.157 1.00 98.50 99 LEU A N 1
ATOM 747 C CA . LEU A 1 99 ? 0.677 0.265 6.581 1.00 98.50 99 LEU A CA 1
ATOM 748 C C . LEU A 1 99 ? -0.728 0.366 7.166 1.00 98.50 99 LEU A C 1
ATOM 750 O O . LEU A 1 99 ? -1.522 -0.574 7.063 1.00 98.50 99 LEU A O 1
ATOM 754 N N . ARG A 1 100 ? -1.024 1.494 7.808 1.00 98.31 100 ARG A N 1
ATOM 755 C CA . ARG A 1 100 ? -2.370 1.830 8.282 1.00 98.31 100 ARG A CA 1
ATOM 756 C C . ARG A 1 100 ? -3.019 2.806 7.310 1.00 98.31 100 ARG A C 1
ATOM 758 O O . ARG A 1 100 ? -2.344 3.698 6.806 1.00 98.31 100 ARG A O 1
ATOM 765 N N . ALA A 1 101 ? -4.318 2.645 7.088 1.00 98.00 101 ALA A N 1
ATOM 766 C CA . ALA A 1 101 ? -5.145 3.615 6.386 1.00 98.00 101 ALA A CA 1
ATOM 767 C C . ALA A 1 101 ? -6.098 4.293 7.370 1.00 98.00 101 ALA A C 1
ATOM 769 O O . ALA A 1 101 ? -6.805 3.616 8.122 1.00 98.00 101 ALA A O 1
ATOM 770 N N . PHE A 1 102 ? -6.151 5.615 7.314 1.00 97.62 102 PHE A N 1
ATOM 771 C CA . PHE A 1 102 ? -7.097 6.456 8.036 1.00 97.62 102 PHE A CA 1
ATOM 772 C C . PHE A 1 102 ? -8.038 7.133 7.040 1.00 97.62 102 PHE A C 1
ATOM 774 O O . PHE A 1 102 ? -7.671 7.355 5.885 1.00 97.62 102 PHE A O 1
ATOM 781 N N . SER A 1 103 ? -9.253 7.457 7.484 1.00 96.69 103 SER A N 1
ATOM 782 C CA . SER A 1 103 ? -10.163 8.299 6.703 1.00 96.69 103 SER A CA 1
ATOM 783 C C . SER A 1 103 ? -9.587 9.710 6.605 1.00 96.69 103 SER A C 1
ATOM 785 O O . SER A 1 103 ? -9.265 10.304 7.635 1.00 96.69 103 SER A O 1
ATOM 787 N N . HIS A 1 104 ? -9.472 10.251 5.391 1.00 96.06 104 HIS A N 1
ATOM 788 C CA . HIS A 1 104 ? -9.010 11.625 5.176 1.00 96.06 104 HIS A CA 1
ATOM 789 C C . HIS A 1 104 ? -9.877 12.641 5.928 1.00 96.06 104 HIS A C 1
ATOM 791 O O . HIS A 1 104 ? -9.324 13.468 6.644 1.00 96.06 104 HIS A O 1
ATOM 797 N N . ASP A 1 105 ? -11.205 12.500 5.888 1.00 95.25 105 ASP A N 1
ATOM 798 C CA . ASP A 1 105 ? -12.134 13.394 6.597 1.00 95.25 105 ASP A CA 1
ATOM 799 C C . ASP A 1 105 ? -11.871 13.435 8.114 1.00 95.25 105 ASP A C 1
ATOM 801 O O . ASP A 1 105 ? -11.910 14.496 8.740 1.00 95.25 105 ASP A O 1
ATOM 805 N N . ASP A 1 106 ? -11.578 12.278 8.723 1.00 94.88 106 ASP A N 1
ATOM 806 C CA . ASP A 1 106 ? -11.284 12.201 10.158 1.00 94.88 106 ASP A CA 1
ATOM 807 C C . ASP A 1 106 ? -9.936 12.855 10.483 1.00 94.88 106 ASP A C 1
ATOM 809 O O . ASP A 1 106 ? -9.824 13.570 11.480 1.00 94.88 106 ASP A O 1
ATOM 813 N N . VAL A 1 107 ? -8.927 12.648 9.632 1.00 95.44 107 VAL A N 1
ATOM 814 C CA . VAL A 1 107 ? -7.601 13.262 9.782 1.00 95.44 107 VAL A CA 1
ATOM 815 C C . VAL A 1 107 ? -7.669 14.779 9.594 1.00 95.44 107 VAL A C 1
ATOM 817 O O . VAL A 1 107 ? -7.123 15.510 10.418 1.00 95.44 107 VAL A O 1
ATOM 820 N N . ALA A 1 108 ? -8.372 15.264 8.570 1.00 93.81 108 ALA A N 1
ATOM 821 C CA . ALA A 1 108 ? -8.545 16.689 8.286 1.00 93.81 108 ALA A CA 1
ATOM 822 C C . ALA A 1 108 ? -9.288 17.408 9.424 1.00 93.81 108 ALA A C 1
ATOM 824 O O . ALA A 1 108 ? -8.901 18.501 9.853 1.00 93.81 108 ALA A O 1
ATOM 825 N N . ARG A 1 109 ? -10.314 16.758 9.990 1.00 93.31 109 ARG A N 1
ATOM 826 C CA . ARG A 1 109 ? -11.012 17.257 11.177 1.00 93.31 109 ARG A CA 1
ATOM 827 C C . ARG A 1 109 ? -10.071 17.367 12.378 1.00 93.31 109 ARG A C 1
ATOM 829 O O . ARG A 1 109 ? -10.033 18.414 13.018 1.00 93.31 109 ARG A O 1
ATOM 836 N N . LEU A 1 110 ? -9.277 16.330 12.662 1.00 93.12 110 LEU A N 1
ATOM 837 C CA . LEU A 1 110 ? -8.298 16.360 13.756 1.00 93.12 110 LEU A CA 1
ATOM 838 C C . LEU A 1 110 ? -7.217 17.427 13.549 1.00 93.12 110 LEU A C 1
ATOM 840 O O . LEU A 1 110 ? -6.828 18.082 14.513 1.00 93.12 110 LEU A O 1
ATOM 844 N N . ALA A 1 111 ? -6.755 17.628 12.313 1.00 91.31 111 ALA A N 1
ATOM 845 C CA . ALA A 1 111 ? -5.796 18.679 11.979 1.00 91.31 111 ALA A CA 1
ATOM 846 C C . ALA A 1 111 ? -6.367 20.080 12.263 1.00 91.31 111 ALA A C 1
ATOM 848 O O . ALA A 1 111 ? -5.662 20.928 12.807 1.00 91.31 111 ALA A O 1
ATOM 849 N N . THR A 1 112 ? -7.659 20.291 11.985 1.00 89.62 112 THR A N 1
ATOM 850 C CA . THR A 1 112 ? -8.373 21.541 12.300 1.00 89.62 112 THR A CA 1
ATOM 851 C C . THR A 1 112 ? -8.578 21.734 13.806 1.00 89.62 112 THR A C 1
ATOM 853 O O . THR A 1 112 ? -8.401 22.833 14.323 1.00 89.62 112 THR A O 1
ATOM 856 N N . GLU A 1 113 ? -8.942 20.670 14.529 1.00 90.00 113 GLU A N 1
ATOM 857 C CA . GLU A 1 113 ? -9.176 20.701 15.982 1.00 90.00 113 GLU A CA 1
ATOM 858 C C . GLU A 1 113 ? -7.872 20.844 16.794 1.00 90.00 113 GLU A C 1
ATOM 860 O O . GLU A 1 113 ? -7.906 21.261 17.954 1.00 90.00 113 GLU A O 1
ATOM 865 N N . ARG A 1 114 ? -6.720 20.480 16.211 1.00 85.75 114 ARG A N 1
ATOM 866 C CA . ARG A 1 114 ? -5.401 20.458 16.869 1.00 85.75 114 ARG A CA 1
ATOM 867 C C . ARG A 1 114 ? -4.332 21.142 16.004 1.00 85.75 114 ARG A C 1
ATOM 869 O O . ARG A 1 114 ? -3.386 20.476 15.563 1.00 85.75 114 ARG A O 1
ATOM 876 N N . PRO A 1 115 ? -4.454 22.461 15.760 1.00 73.81 115 PRO A N 1
ATOM 877 C CA . PRO A 1 115 ? -3.481 23.188 14.960 1.00 73.81 115 PRO A CA 1
ATOM 878 C C . PRO A 1 115 ? -2.120 23.174 15.663 1.00 73.81 115 PRO A C 1
ATOM 880 O O . PRO A 1 115 ? -2.007 23.480 16.850 1.00 73.81 115 PRO A O 1
ATOM 883 N N . GLY A 1 116 ? -1.077 22.797 14.928 1.00 68.88 116 GLY A N 1
ATOM 884 C CA . GLY A 1 116 ? 0.304 22.797 15.403 1.00 68.88 116 GLY A CA 1
ATOM 885 C C . GLY A 1 116 ? 1.224 23.425 14.357 1.00 68.88 116 GLY A C 1
ATOM 886 O O . GLY A 1 116 ? 0.920 23.346 13.170 1.00 68.88 116 GLY A O 1
ATOM 887 N N . PRO A 1 117 ? 2.365 24.012 14.757 1.00 65.12 117 PRO A N 1
ATOM 888 C CA . PRO A 1 117 ? 3.219 24.819 13.875 1.00 65.12 117 PRO A CA 1
ATOM 889 C C . PRO A 1 117 ? 3.840 24.046 12.699 1.00 65.12 117 PRO A C 1
ATOM 891 O O . PRO A 1 117 ? 4.393 24.661 11.795 1.00 65.12 117 PRO A O 1
ATOM 894 N N . ALA A 1 118 ? 3.779 22.711 12.722 1.00 59.69 118 ALA A N 1
ATOM 895 C CA . ALA A 1 118 ? 4.429 21.834 11.755 1.00 59.69 118 ALA A CA 1
ATOM 896 C C . ALA A 1 118 ? 3.462 21.085 10.832 1.00 59.69 118 ALA A C 1
ATOM 898 O O . ALA A 1 118 ? 3.937 20.334 9.984 1.00 59.69 118 ALA A O 1
ATOM 899 N N . VAL A 1 119 ? 2.141 21.241 10.995 1.00 57.38 119 VAL A N 1
ATOM 900 C CA . VAL A 1 119 ? 1.201 20.580 10.089 1.00 57.38 119 VAL A CA 1
ATOM 901 C C . VAL A 1 119 ? 0.304 21.548 9.390 1.00 57.38 119 VAL A C 1
ATOM 903 O O . VAL A 1 119 ? -0.438 22.313 10.002 1.00 57.38 119 VAL A O 1
ATOM 906 N N . ASP A 1 120 ? 0.433 21.460 8.074 1.00 61.81 120 ASP A N 1
ATOM 907 C CA . ASP A 1 120 ? -0.435 22.108 7.138 1.00 61.81 120 ASP A CA 1
ATOM 908 C C . ASP A 1 120 ? -1.880 21.729 7.495 1.00 61.81 120 ASP A C 1
ATOM 910 O O . ASP A 1 120 ? -2.199 20.534 7.567 1.00 61.81 120 ASP A O 1
ATOM 914 N N . PRO A 1 121 ? -2.756 22.707 7.780 1.00 59.81 121 PRO A N 1
ATOM 915 C CA . PRO A 1 121 ? -4.173 22.435 7.982 1.00 59.81 121 PRO A CA 1
ATOM 916 C C . PRO A 1 121 ? -4.799 21.690 6.789 1.00 59.81 121 PRO A C 1
ATOM 918 O O . PRO A 1 121 ? -5.826 21.034 6.965 1.00 59.81 121 PRO A O 1
ATOM 921 N N . ALA A 1 122 ? -4.173 21.724 5.607 1.00 69.81 122 ALA A N 1
ATOM 922 C CA . ALA A 1 122 ? -4.517 20.894 4.463 1.00 69.81 122 ALA A CA 1
ATOM 923 C C . ALA A 1 122 ? -3.668 19.608 4.425 1.00 69.81 122 ALA A C 1
ATOM 925 O O . ALA A 1 122 ? -2.700 19.490 3.678 1.00 69.81 122 ALA A O 1
ATOM 926 N N . VAL A 1 123 ? -4.039 18.600 5.223 1.00 87.56 123 VAL A N 1
ATOM 927 C CA . VAL A 1 123 ? -3.550 17.235 4.966 1.00 87.56 123 VAL A CA 1
ATOM 928 C C . VAL A 1 123 ? -4.253 16.733 3.711 1.00 87.56 123 VAL A C 1
ATOM 930 O O . VAL A 1 123 ? -5.449 16.457 3.759 1.00 87.56 123 VAL A O 1
ATOM 933 N N . ASP A 1 124 ? -3.533 16.615 2.601 1.00 93.25 124 ASP A N 1
ATOM 934 C CA . ASP A 1 124 ? -4.107 16.117 1.351 1.00 93.25 124 ASP A CA 1
ATOM 935 C C . ASP A 1 124 ? -4.404 14.604 1.405 1.00 93.25 124 ASP A C 1
ATOM 937 O O . ASP A 1 124 ? -3.724 13.837 2.105 1.00 93.25 124 ASP A O 1
ATOM 941 N N . PRO A 1 125 ? -5.410 14.123 0.651 1.00 94.94 125 PRO A N 1
ATOM 942 C CA . PRO A 1 125 ? -5.579 12.699 0.399 1.00 94.94 125 PRO A CA 1
ATOM 943 C C . PRO A 1 125 ? -4.298 12.077 -0.164 1.00 94.94 125 PRO A C 1
ATOM 945 O O . PRO A 1 125 ? -3.608 12.666 -0.985 1.00 94.94 125 PRO A O 1
ATOM 948 N N . GLY A 1 126 ? -3.996 10.850 0.247 1.00 96.69 126 GLY A N 1
ATOM 949 C CA . GLY A 1 126 ? -2.834 10.110 -0.232 1.00 96.69 126 GLY A CA 1
ATOM 950 C C . GLY A 1 126 ? -1.533 10.412 0.511 1.00 96.69 126 GLY A C 1
ATOM 951 O O . GLY A 1 126 ? -0.558 9.689 0.311 1.00 96.69 126 GLY A O 1
ATOM 952 N N . VAL A 1 127 ? -1.490 11.405 1.404 1.00 97.00 127 VAL A N 1
ATOM 953 C CA . VAL A 1 127 ? -0.299 11.698 2.218 1.00 97.00 127 VAL A CA 1
ATOM 954 C C . VAL A 1 127 ? 0.077 10.504 3.103 1.00 97.00 127 VAL A C 1
ATOM 956 O O . VAL A 1 127 ? -0.782 9.819 3.662 1.00 97.00 127 VAL A O 1
ATOM 959 N N . VAL A 1 128 ? 1.382 10.259 3.246 1.00 97.19 128 VAL A N 1
ATOM 960 C CA . VAL A 1 128 ? 1.944 9.305 4.209 1.00 97.19 128 VAL A CA 1
ATOM 961 C C . VAL A 1 128 ? 2.451 10.069 5.429 1.00 97.19 128 VAL A C 1
ATOM 963 O O . VAL A 1 128 ? 3.464 10.764 5.374 1.00 97.19 128 VAL A O 1
ATOM 966 N N . LEU A 1 129 ? 1.743 9.920 6.544 1.00 96.06 129 LEU A N 1
ATOM 967 C CA . LEU A 1 129 ? 2.068 10.535 7.825 1.00 96.06 129 LEU A CA 1
ATOM 968 C C . LEU A 1 129 ? 3.351 9.951 8.414 1.00 96.06 129 LEU A C 1
ATOM 970 O O . LEU A 1 129 ? 3.612 8.747 8.323 1.00 96.06 129 LEU A O 1
ATOM 974 N N . THR A 1 130 ? 4.125 10.805 9.080 1.00 93.88 130 THR A N 1
ATOM 975 C CA . THR A 1 130 ? 5.225 10.377 9.950 1.00 93.88 130 THR A CA 1
ATOM 976 C C . THR A 1 130 ? 4.706 9.941 11.323 1.00 93.88 130 THR A C 1
ATOM 978 O O . THR A 1 130 ? 3.574 10.246 11.700 1.00 93.88 130 THR A O 1
ATOM 981 N N . ASP A 1 131 ? 5.544 9.266 12.117 1.00 93.94 131 ASP A N 1
ATOM 982 C CA . ASP A 1 131 ? 5.205 8.941 13.512 1.00 93.94 131 ASP A CA 1
ATOM 983 C C . ASP A 1 131 ? 4.886 10.205 14.334 1.00 93.94 131 ASP A C 1
ATOM 985 O O . ASP A 1 131 ? 3.940 10.208 15.120 1.00 93.94 131 ASP A O 1
ATOM 989 N N . ALA A 1 132 ? 5.612 11.302 14.091 1.00 91.88 132 ALA A N 1
ATOM 990 C CA . ALA A 1 132 ? 5.374 12.586 14.748 1.00 91.88 132 ALA A CA 1
ATOM 991 C C . ALA A 1 132 ? 4.017 13.201 14.358 1.00 91.88 132 ALA A C 1
ATOM 993 O O . ALA A 1 132 ? 3.344 13.802 15.196 1.00 91.88 132 ALA A O 1
ATOM 994 N N . ASP A 1 133 ? 3.581 13.028 13.105 1.00 92.94 133 ASP A N 1
ATOM 995 C CA . ASP A 1 133 ? 2.259 13.486 12.666 1.00 92.94 133 ASP A CA 1
ATOM 996 C C . ASP A 1 133 ? 1.138 12.710 13.347 1.00 92.94 133 ASP A C 1
ATOM 998 O O . ASP A 1 133 ? 0.164 13.309 13.805 1.00 92.94 133 ASP A O 1
ATOM 1002 N N . VAL A 1 134 ? 1.291 11.387 13.441 1.00 95.00 134 VAL A N 1
ATOM 1003 C CA . VAL A 1 134 ? 0.340 10.498 14.119 1.00 95.00 134 VAL A CA 1
ATOM 1004 C C . VAL A 1 134 ? 0.223 10.860 15.599 1.00 95.00 134 VAL A C 1
ATOM 1006 O O . VAL A 1 134 ? -0.894 11.028 16.091 1.00 95.00 134 VAL A O 1
ATOM 1009 N N . GLU A 1 135 ? 1.351 11.044 16.291 1.00 93.44 135 GLU A N 1
ATOM 1010 C CA . GLU A 1 135 ? 1.383 11.447 17.702 1.00 93.44 135 GLU A CA 1
ATOM 1011 C C . GLU A 1 135 ? 0.706 12.805 17.917 1.00 93.44 135 GLU A C 1
ATOM 1013 O O . GLU A 1 135 ? -0.178 12.936 18.763 1.00 93.44 135 GLU A O 1
ATOM 1018 N N . ARG A 1 136 ? 1.052 13.807 17.105 1.00 89.69 136 ARG A N 1
ATOM 1019 C CA . ARG A 1 136 ? 0.509 15.166 17.223 1.00 89.69 136 ARG A CA 1
ATOM 1020 C C . ARG A 1 136 ? -0.987 15.235 16.915 1.00 89.69 136 ARG A C 1
ATOM 1022 O O . ARG A 1 136 ? -1.725 15.928 17.613 1.00 89.69 136 ARG A O 1
ATOM 1029 N N . LEU A 1 137 ? -1.460 14.516 15.894 1.00 92.38 137 LEU A N 1
ATOM 1030 C CA . LEU A 1 137 ? -2.898 14.389 15.618 1.00 92.38 137 LEU A CA 1
ATOM 1031 C C . LEU A 1 137 ? -3.608 13.569 16.702 1.00 92.38 137 LEU A C 1
ATOM 1033 O O . LEU A 1 137 ? -4.833 13.614 16.798 1.00 92.38 137 LEU A O 1
ATOM 1037 N N . GLY A 1 138 ? -2.853 12.858 17.545 1.00 94.31 138 GLY A N 1
ATOM 1038 C CA . GLY A 1 138 ? -3.342 11.909 18.537 1.00 94.31 138 GLY A CA 1
ATOM 1039 C C . GLY A 1 138 ? -4.163 10.794 17.901 1.00 94.31 138 GLY A C 1
ATOM 1040 O O . GLY A 1 138 ? -5.184 10.400 18.461 1.00 94.31 138 GLY A O 1
ATOM 1041 N N . LEU A 1 139 ? -3.728 10.340 16.723 1.00 95.31 139 LEU A N 1
ATOM 1042 C CA . LEU A 1 139 ? -4.275 9.177 16.039 1.00 95.31 139 LEU A CA 1
ATOM 1043 C C . LEU A 1 139 ? -3.806 7.915 16.765 1.00 95.31 139 LEU A C 1
ATOM 1045 O O . LEU A 1 139 ? -2.611 7.624 16.843 1.00 95.31 139 LEU A O 1
ATOM 1049 N N . ALA A 1 140 ? -4.747 7.140 17.286 1.00 94.81 140 ALA A N 1
ATOM 1050 C CA . ALA A 1 140 ? -4.463 5.849 17.883 1.00 94.81 140 ALA A CA 1
ATOM 1051 C C . ALA A 1 140 ? -4.486 4.741 16.813 1.00 94.81 140 ALA A C 1
ATOM 1053 O O . ALA A 1 140 ? -5.176 4.854 15.797 1.00 94.81 140 ALA A O 1
ATOM 1054 N N . PRO A 1 141 ? -3.828 3.589 17.051 1.00 91.81 141 PRO A N 1
ATOM 1055 C CA . PRO A 1 141 ? -3.934 2.439 16.151 1.00 91.81 141 PRO A CA 1
ATOM 1056 C C . PRO A 1 141 ? -5.377 1.982 15.883 1.00 91.81 141 PRO A C 1
ATOM 1058 O O . PRO A 1 141 ? -5.650 1.448 14.813 1.00 91.81 141 PRO A O 1
ATOM 1061 N N . GLY A 1 142 ? -6.291 2.188 16.840 1.00 92.00 142 GLY A N 1
ATOM 1062 C CA . GLY A 1 142 ? -7.713 1.853 16.707 1.00 92.00 142 GLY A CA 1
ATOM 1063 C C . GLY A 1 142 ? -8.525 2.811 15.830 1.00 92.00 142 GLY A C 1
ATOM 1064 O O . GLY A 1 142 ? -9.657 2.476 15.494 1.00 92.00 142 GLY A O 1
ATOM 1065 N N . ASP A 1 143 ? -7.964 3.964 15.451 1.00 95.00 143 ASP A N 1
ATOM 1066 C CA . ASP A 1 143 ? -8.600 4.919 14.533 1.00 95.00 143 ASP A CA 1
ATOM 1067 C C . ASP A 1 143 ? -8.364 4.552 13.059 1.00 95.00 143 ASP A C 1
ATOM 1069 O O . ASP A 1 143 ? -9.025 5.080 12.164 1.00 95.00 143 ASP A O 1
ATOM 1073 N N . ALA A 1 144 ? -7.436 3.628 12.789 1.00 97.00 144 ALA A N 1
ATOM 1074 C CA . ALA A 1 144 ? -7.198 3.125 11.446 1.00 97.00 144 ALA A CA 1
ATOM 1075 C C . ALA A 1 144 ? -8.397 2.297 10.962 1.00 97.00 144 ALA A C 1
ATOM 1077 O O . ALA A 1 144 ? -8.835 1.351 11.618 1.00 97.00 144 ALA A O 1
ATOM 1078 N N . ILE A 1 145 ? -8.891 2.605 9.764 1.00 97.12 145 ILE A N 1
ATOM 1079 C CA . ILE A 1 145 ? -9.999 1.874 9.136 1.00 97.12 145 ILE A CA 1
ATOM 1080 C C . ILE A 1 145 ? -9.524 0.611 8.410 1.00 97.12 145 ILE A C 1
ATOM 1082 O O . ILE A 1 145 ? -10.335 -0.247 8.054 1.00 97.12 145 ILE A O 1
ATOM 1086 N N . ALA A 1 146 ? -8.218 0.489 8.170 1.00 97.44 146 ALA A N 1
ATOM 1087 C CA . ALA A 1 146 ? -7.591 -0.723 7.670 1.00 97.44 146 ALA A CA 1
ATOM 1088 C C . ALA A 1 146 ? -6.106 -0.788 8.042 1.00 97.44 146 ALA A C 1
ATOM 1090 O O . ALA A 1 146 ? -5.445 0.239 8.200 1.00 97.44 146 ALA A O 1
ATOM 1091 N N . VAL A 1 147 ? -5.584 -2.008 8.157 1.00 97.50 147 VAL A N 1
ATOM 1092 C CA . VAL A 1 147 ? -4.179 -2.283 8.472 1.00 97.50 147 VAL A CA 1
ATOM 1093 C C . VAL A 1 147 ? -3.695 -3.460 7.634 1.00 97.50 147 VAL A C 1
ATOM 1095 O O . VAL A 1 147 ? -4.375 -4.483 7.542 1.00 97.50 147 VAL A O 1
ATOM 1098 N N . LEU A 1 148 ? -2.513 -3.316 7.041 1.00 98.00 148 LEU A N 1
ATOM 1099 C CA . LEU A 1 148 ? -1.781 -4.387 6.378 1.00 98.00 148 LEU A CA 1
ATOM 1100 C C . LEU A 1 148 ? -0.444 -4.569 7.088 1.00 98.00 148 LEU A C 1
ATOM 1102 O O . LEU A 1 148 ? 0.258 -3.587 7.324 1.00 98.00 148 LEU A O 1
ATOM 1106 N N . ARG A 1 149 ? -0.079 -5.816 7.384 1.00 97.94 149 ARG A N 1
ATOM 1107 C CA . ARG A 1 149 ? 1.234 -6.197 7.919 1.00 97.94 149 ARG A CA 1
ATOM 1108 C C . ARG A 1 149 ? 1.889 -7.201 6.991 1.00 97.94 149 ARG A C 1
ATOM 1110 O O . ARG A 1 149 ? 1.237 -8.140 6.528 1.00 97.94 149 ARG A O 1
ATOM 1117 N N . TRP A 1 150 ? 3.178 -7.026 6.747 1.00 98.38 150 TRP A N 1
ATOM 1118 C CA . TRP A 1 150 ? 3.967 -7.952 5.948 1.00 98.38 150 TRP A CA 1
ATOM 1119 C C . TRP A 1 150 ? 5.382 -8.089 6.497 1.00 98.38 150 TRP A C 1
ATOM 1121 O O . TRP A 1 150 ? 5.897 -7.214 7.192 1.00 98.38 150 TRP A O 1
ATOM 1131 N N . ASN A 1 151 ? 6.025 -9.203 6.167 1.00 98.06 151 ASN A N 1
ATOM 1132 C CA . ASN A 1 151 ? 7.440 -9.395 6.438 1.00 98.06 151 ASN A CA 1
ATOM 1133 C C . ASN A 1 151 ? 8.258 -8.702 5.326 1.00 98.06 151 ASN A C 1
ATOM 1135 O O . ASN A 1 151 ? 8.211 -9.157 4.181 1.00 98.06 151 ASN A O 1
ATOM 1139 N N . PRO A 1 152 ? 9.032 -7.641 5.615 1.00 97.88 152 PRO A N 1
ATOM 1140 C CA . PRO A 1 152 ? 9.776 -6.899 4.598 1.00 97.88 152 PRO A CA 1
ATOM 1141 C C . PRO A 1 152 ? 10.973 -7.679 4.037 1.00 97.88 152 PRO A C 1
ATOM 1143 O O . PRO A 1 152 ? 11.495 -7.311 2.992 1.00 97.88 152 PRO A O 1
ATOM 1146 N N . ALA A 1 153 ? 11.415 -8.755 4.697 1.00 97.56 153 ALA A N 1
ATOM 1147 C CA . ALA A 1 153 ? 12.485 -9.610 4.188 1.00 97.56 153 ALA A CA 1
ATOM 1148 C C . ALA A 1 153 ? 11.990 -10.609 3.133 1.00 97.56 153 ALA A C 1
ATOM 1150 O O . ALA A 1 153 ? 12.778 -11.055 2.305 1.00 97.56 153 ALA A O 1
ATOM 1151 N N . THR A 1 154 ? 10.703 -10.975 3.156 1.00 97.75 154 THR A N 1
ATOM 1152 C CA . THR A 1 154 ? 10.141 -11.987 2.245 1.00 97.75 154 THR A CA 1
ATOM 1153 C C . THR A 1 154 ? 9.029 -11.464 1.345 1.00 97.75 154 THR A C 1
ATOM 1155 O O . THR A 1 154 ? 8.699 -12.138 0.376 1.00 97.75 154 THR A O 1
ATOM 1158 N N . GLY A 1 155 ? 8.422 -10.319 1.661 1.00 97.44 155 GLY A N 1
ATOM 1159 C CA . GLY A 1 155 ? 7.210 -9.815 1.009 1.00 97.44 155 GLY A CA 1
ATOM 1160 C C . GLY A 1 155 ? 5.923 -10.523 1.455 1.00 97.44 155 GLY A C 1
ATOM 1161 O O . GLY A 1 155 ? 4.845 -10.226 0.949 1.00 97.44 155 GLY A O 1
ATOM 1162 N N . GLN A 1 156 ? 5.987 -11.468 2.400 1.00 97.50 156 GLN A N 1
ATOM 1163 C CA . GLN A 1 156 ? 4.800 -12.219 2.806 1.00 97.50 156 GLN A CA 1
ATOM 1164 C C . GLN A 1 156 ? 3.821 -11.324 3.568 1.00 97.50 156 GLN A C 1
ATOM 1166 O O . GLN A 1 156 ? 4.151 -10.826 4.645 1.00 97.50 156 GLN A O 1
ATOM 1171 N N . VAL A 1 157 ? 2.599 -11.193 3.055 1.00 97.12 157 VAL A N 1
ATOM 1172 C CA . VAL A 1 157 ? 1.472 -10.600 3.775 1.00 97.12 157 VAL A CA 1
ATOM 1173 C C . VAL A 1 157 ? 1.116 -11.510 4.946 1.00 97.12 157 VAL A C 1
ATOM 1175 O O . VAL A 1 157 ? 0.781 -12.682 4.761 1.00 97.12 157 VAL A O 1
ATOM 1178 N N . LEU A 1 158 ? 1.216 -10.955 6.150 1.00 95.38 158 LEU A N 1
ATOM 1179 C CA . LEU A 1 158 ? 0.914 -11.631 7.409 1.00 95.38 158 LEU A CA 1
ATOM 1180 C C . LEU A 1 158 ? -0.542 -11.399 7.799 1.00 95.38 158 LEU A C 1
ATOM 1182 O O . LEU A 1 158 ? -1.218 -12.301 8.280 1.00 95.38 158 LEU A O 1
ATOM 1186 N N . GLU A 1 159 ? -1.028 -10.179 7.577 1.00 95.38 159 GLU A N 1
ATOM 1187 C CA . GLU A 1 159 ? -2.348 -9.771 8.025 1.00 95.38 159 GLU A CA 1
ATOM 1188 C C . GLU A 1 159 ? -2.893 -8.631 7.163 1.00 95.38 159 GLU A C 1
ATOM 1190 O O . GLU A 1 159 ? -2.177 -7.690 6.824 1.00 95.38 159 GLU A O 1
ATOM 1195 N N . LEU A 1 160 ? -4.184 -8.715 6.837 1.00 96.12 160 LEU A N 1
ATOM 1196 C CA . LEU A 1 160 ? -4.960 -7.641 6.228 1.00 96.12 160 LEU A CA 1
ATOM 1197 C C . LEU A 1 160 ? -6.295 -7.527 6.958 1.00 96.12 160 LEU A C 1
ATOM 1199 O O . LEU A 1 160 ? -7.140 -8.421 6.876 1.00 96.12 160 LEU A O 1
ATOM 1203 N N . GLN A 1 161 ? -6.498 -6.407 7.638 1.00 95.62 161 GLN A N 1
ATOM 1204 C CA . GLN A 1 161 ? -7.725 -6.105 8.359 1.00 95.62 161 GLN A CA 1
ATOM 1205 C C . GLN A 1 161 ? -8.379 -4.849 7.790 1.00 95.62 161 GLN A C 1
ATOM 1207 O O . GLN A 1 161 ? -7.707 -3.873 7.471 1.00 95.62 161 GLN A O 1
ATOM 1212 N N . VAL A 1 162 ? -9.708 -4.872 7.686 1.00 95.69 162 VAL A N 1
ATOM 1213 C CA . VAL A 1 162 ? -10.529 -3.706 7.331 1.00 95.69 162 VAL A CA 1
ATOM 1214 C C . VAL A 1 162 ? -11.705 -3.628 8.295 1.00 95.69 162 VAL A C 1
ATOM 1216 O O . VAL A 1 162 ? -12.420 -4.629 8.493 1.00 95.69 162 VAL A O 1
ATOM 1219 N N . ASP A 1 163 ? -11.910 -2.439 8.859 1.00 93.56 163 ASP A N 1
ATOM 1220 C CA . ASP A 1 163 ? -13.058 -2.111 9.695 1.00 93.56 163 ASP A CA 1
ATOM 1221 C C . ASP A 1 163 ? -14.366 -2.474 8.981 1.00 93.56 163 ASP A C 1
ATOM 1223 O O . ASP A 1 163 ? -14.511 -2.330 7.764 1.00 93.56 163 ASP A O 1
ATOM 1227 N N . ARG A 1 164 ? -15.344 -2.964 9.746 1.00 91.81 164 ARG A N 1
ATOM 1228 C CA . ARG A 1 164 ? -16.584 -3.512 9.195 1.00 91.81 164 ARG A CA 1
ATOM 1229 C C . ARG A 1 164 ? -17.361 -2.483 8.374 1.00 91.81 164 ARG A C 1
ATOM 1231 O O . ARG A 1 164 ? -17.906 -2.877 7.343 1.00 91.81 164 ARG A O 1
ATOM 1238 N N . ALA A 1 165 ? -17.391 -1.214 8.784 1.00 92.25 165 ALA A N 1
ATOM 1239 C CA . ALA A 1 165 ? -18.102 -0.158 8.060 1.00 92.25 165 ALA A CA 1
ATOM 1240 C C . ALA A 1 165 ? -17.366 0.289 6.782 1.00 92.25 165 ALA A C 1
ATOM 1242 O O . ALA A 1 165 ? -17.974 0.873 5.887 1.00 92.25 165 ALA A O 1
ATOM 1243 N N . SER A 1 166 ? -16.078 -0.041 6.662 1.00 93.31 166 SER A N 1
ATOM 1244 C CA . SER A 1 166 ? -15.237 0.290 5.503 1.00 93.31 166 SER A CA 1
ATOM 1245 C C . SER A 1 166 ? -15.080 -0.865 4.502 1.00 93.31 166 SER A C 1
ATOM 1247 O O . SER A 1 166 ? -14.451 -0.722 3.449 1.00 93.31 166 SER A O 1
ATOM 1249 N N . ARG A 1 167 ? -15.671 -2.035 4.781 1.00 92.75 167 ARG A N 1
ATOM 1250 C CA . ARG A 1 167 ? -15.653 -3.188 3.864 1.00 92.75 167 ARG A CA 1
ATOM 1251 C C . ARG A 1 167 ? -16.467 -2.910 2.603 1.00 92.75 167 ARG A C 1
ATOM 1253 O O . ARG A 1 167 ? -17.401 -2.122 2.603 1.00 92.75 167 ARG A O 1
ATOM 1260 N N . ARG A 1 168 ? -16.117 -3.605 1.513 1.00 90.31 168 ARG A N 1
ATOM 1261 C CA . ARG A 1 168 ? -16.741 -3.472 0.175 1.00 90.31 168 ARG A CA 1
ATOM 1262 C C . ARG A 1 168 ? -16.613 -2.081 -0.468 1.00 90.31 168 ARG A C 1
ATOM 1264 O O . ARG A 1 168 ? -17.103 -1.890 -1.571 1.00 90.31 168 ARG A O 1
ATOM 1271 N N . ARG A 1 169 ? -15.854 -1.169 0.144 1.00 92.50 169 ARG A N 1
ATOM 1272 C CA . ARG A 1 169 ? -15.501 0.159 -0.379 1.00 92.50 169 ARG A CA 1
ATOM 1273 C C . ARG A 1 169 ? -14.091 0.195 -0.980 1.00 92.50 169 ARG A C 1
ATOM 1275 O O . ARG A 1 169 ? -13.399 1.187 -0.868 1.00 92.50 169 ARG A O 1
ATOM 1282 N N . ARG A 1 170 ? -13.595 -0.930 -1.507 1.00 93.94 170 ARG A N 1
ATOM 1283 C CA . ARG A 1 170 ? -12.239 -1.083 -2.093 1.00 93.94 170 ARG A CA 1
ATOM 1284 C C . ARG A 1 170 ? -11.030 -0.704 -1.209 1.00 93.94 170 ARG A C 1
ATOM 1286 O O . ARG A 1 170 ? -9.908 -0.877 -1.664 1.00 93.94 170 ARG A O 1
ATOM 1293 N N . VAL A 1 171 ? -11.220 -0.339 0.063 1.00 95.94 171 VAL A N 1
ATOM 1294 C CA . VAL A 1 171 ? -10.138 0.026 1.006 1.00 95.94 171 VAL A CA 1
ATOM 1295 C C . VAL A 1 171 ? -9.021 -1.020 1.061 1.00 95.94 171 VAL A C 1
ATOM 1297 O O . VAL A 1 171 ? -7.852 -0.668 0.984 1.00 95.94 171 VAL A O 1
ATOM 1300 N N . ALA A 1 172 ? -9.365 -2.312 1.118 1.00 96.00 172 ALA A N 1
ATOM 1301 C CA . ALA A 1 172 ? -8.382 -3.399 1.092 1.00 96.00 172 ALA A CA 1
ATOM 1302 C C . ALA A 1 172 ? -7.498 -3.383 -0.168 1.00 96.00 172 ALA A C 1
ATOM 1304 O O . ALA A 1 172 ? -6.294 -3.602 -0.084 1.00 96.00 172 ALA A O 1
ATOM 1305 N N . THR A 1 173 ? -8.096 -3.129 -1.333 1.00 95.25 173 THR A N 1
ATOM 1306 C CA . THR A 1 173 ? -7.385 -3.081 -2.614 1.00 95.25 173 THR A CA 1
ATOM 1307 C C . THR A 1 173 ? -6.472 -1.861 -2.689 1.00 95.25 173 THR A C 1
ATOM 1309 O O . THR A 1 173 ? -5.316 -2.002 -3.078 1.00 95.25 173 THR A O 1
ATOM 1312 N N . CYS A 1 174 ? -6.958 -0.691 -2.259 1.00 96.31 174 CYS A N 1
ATOM 1313 C CA . CYS A 1 174 ? -6.146 0.523 -2.169 1.00 96.31 174 CYS A CA 1
ATOM 1314 C C . CYS A 1 174 ? -4.961 0.328 -1.213 1.00 96.31 174 CYS A C 1
ATOM 1316 O O . CYS A 1 174 ? -3.837 0.687 -1.547 1.00 96.31 174 CYS A O 1
ATOM 1318 N N . LEU A 1 175 ? -5.192 -0.309 -0.060 1.00 97.25 175 LEU A N 1
ATOM 1319 C CA . LEU A 1 175 ? -4.151 -0.574 0.929 1.00 97.25 175 LEU A CA 1
ATOM 1320 C C . LEU A 1 175 ? -3.079 -1.546 0.414 1.00 97.25 175 LEU A C 1
ATOM 1322 O O . LEU A 1 175 ? -1.898 -1.327 0.660 1.00 97.25 175 LEU A O 1
ATOM 1326 N N . LEU A 1 176 ? -3.468 -2.590 -0.327 1.00 97.19 176 LEU A N 1
ATOM 1327 C CA . LEU A 1 176 ? -2.517 -3.497 -0.980 1.00 97.19 176 LEU A CA 1
ATOM 1328 C C . LEU A 1 176 ? -1.666 -2.770 -2.030 1.00 97.19 176 LEU A C 1
ATOM 1330 O O . LEU A 1 176 ? -0.455 -2.972 -2.066 1.00 97.19 176 LEU A O 1
ATOM 1334 N N . ALA A 1 177 ? -2.274 -1.908 -2.853 1.00 96.19 177 ALA A N 1
ATOM 1335 C CA . ALA A 1 177 ? -1.547 -1.129 -3.857 1.00 96.19 177 ALA A CA 1
ATOM 1336 C C . ALA A 1 177 ? -0.557 -0.151 -3.204 1.00 96.19 177 ALA A C 1
ATOM 1338 O O . ALA A 1 177 ? 0.595 -0.055 -3.625 1.00 96.19 177 ALA A O 1
ATOM 1339 N N . ALA A 1 178 ? -0.990 0.530 -2.141 1.00 97.88 178 ALA A N 1
ATOM 1340 C CA . ALA A 1 178 ? -0.152 1.459 -1.396 1.00 97.88 178 ALA A CA 1
ATOM 1341 C C . ALA A 1 178 ? 1.016 0.757 -0.692 1.00 97.88 178 ALA A C 1
ATOM 1343 O O . ALA A 1 178 ? 2.151 1.225 -0.757 1.00 97.88 178 ALA A O 1
ATOM 1344 N N . ALA A 1 179 ? 0.774 -0.402 -0.079 1.00 98.12 179 ALA A N 1
ATOM 1345 C CA . ALA A 1 179 ? 1.831 -1.172 0.562 1.00 98.12 179 ALA A CA 1
ATOM 1346 C C . ALA A 1 179 ? 2.836 -1.749 -0.440 1.00 98.12 179 ALA A C 1
ATOM 1348 O O . ALA A 1 179 ? 4.030 -1.784 -0.148 1.00 98.12 179 ALA A O 1
ATOM 1349 N N . GLU A 1 180 ? 2.385 -2.154 -1.629 1.00 97.38 180 GLU A N 1
ATOM 1350 C CA . GLU A 1 180 ? 3.291 -2.544 -2.709 1.00 97.38 180 GLU A CA 1
ATOM 1351 C C . GLU A 1 180 ? 4.176 -1.360 -3.129 1.00 97.38 180 GLU A C 1
ATOM 1353 O O . GLU A 1 180 ? 5.379 -1.532 -3.322 1.00 97.38 180 GLU A O 1
ATOM 1358 N N . ALA A 1 181 ? 3.620 -0.143 -3.191 1.00 98.06 181 ALA A N 1
ATOM 1359 C CA . ALA A 1 181 ? 4.400 1.064 -3.455 1.00 98.06 181 ALA A CA 1
ATOM 1360 C C . ALA A 1 181 ? 5.475 1.298 -2.382 1.00 98.06 181 ALA A C 1
ATOM 1362 O O . ALA A 1 181 ? 6.621 1.594 -2.722 1.00 98.06 181 ALA A O 1
ATOM 1363 N N . CYS A 1 182 ? 5.140 1.101 -1.100 1.00 98.31 182 CYS A N 1
ATOM 1364 C CA . CYS A 1 182 ? 6.114 1.129 -0.006 1.00 98.31 182 CYS A CA 1
ATOM 1365 C C . CYS A 1 182 ? 7.194 0.055 -0.186 1.00 98.31 182 CYS A C 1
ATOM 1367 O O . CYS A 1 182 ? 8.381 0.366 -0.102 1.00 98.31 182 CYS A O 1
ATOM 1369 N N . ALA A 1 183 ? 6.816 -1.189 -0.489 1.00 98.12 183 ALA A N 1
ATOM 1370 C CA . ALA A 1 183 ? 7.772 -2.273 -0.702 1.00 98.12 183 ALA A CA 1
ATOM 1371 C C . ALA A 1 183 ? 8.758 -1.943 -1.835 1.00 98.12 183 ALA A C 1
ATOM 1373 O O . ALA A 1 183 ? 9.973 -2.001 -1.632 1.00 98.12 183 ALA A O 1
ATOM 1374 N N . VAL A 1 184 ? 8.257 -1.489 -2.985 1.00 98.19 184 VAL A N 1
ATOM 1375 C CA . VAL A 1 184 ? 9.091 -1.109 -4.134 1.00 98.19 184 VAL A CA 1
ATOM 1376 C C . VAL A 1 184 ? 9.965 0.104 -3.829 1.00 98.19 184 VAL A C 1
ATOM 1378 O O . VAL A 1 184 ? 11.158 0.082 -4.134 1.00 98.19 184 VAL A O 1
ATOM 1381 N N . ALA A 1 185 ? 9.423 1.134 -3.172 1.00 98.12 185 ALA A N 1
ATOM 1382 C CA . ALA A 1 185 ? 10.186 2.310 -2.756 1.00 98.12 185 ALA A CA 1
ATOM 1383 C C . ALA A 1 185 ? 11.374 1.934 -1.866 1.00 98.12 185 ALA A C 1
ATOM 1385 O O . ALA A 1 185 ? 12.479 2.445 -2.053 1.00 98.12 185 ALA A O 1
ATOM 1386 N N . ARG A 1 186 ? 11.169 1.000 -0.932 1.00 97.69 186 ARG A N 1
ATOM 1387 C CA . ARG A 1 186 ? 12.208 0.515 -0.015 1.00 97.69 186 ARG A CA 1
ATOM 1388 C C . ARG A 1 186 ? 13.182 -0.463 -0.679 1.00 97.69 186 ARG A C 1
ATOM 1390 O O . ARG A 1 186 ? 14.304 -0.613 -0.190 1.00 97.69 186 ARG A O 1
ATOM 1397 N N . GLY A 1 187 ? 12.810 -1.061 -1.810 1.00 97.31 187 GLY A N 1
ATOM 1398 C CA . GLY A 1 187 ? 13.548 -2.156 -2.444 1.00 97.31 187 GLY A CA 1
ATOM 1399 C C . GLY A 1 187 ? 13.344 -3.493 -1.727 1.00 97.31 187 GLY A C 1
ATOM 1400 O O . GLY A 1 187 ? 14.246 -4.328 -1.713 1.00 97.31 187 GLY A O 1
ATOM 1401 N N . TRP A 1 188 ? 12.195 -3.669 -1.076 1.00 97.81 188 TRP A N 1
ATOM 1402 C CA . TRP A 1 188 ? 11.775 -4.934 -0.480 1.00 97.81 188 TRP A CA 1
ATOM 1403 C C . TRP A 1 188 ? 11.184 -5.872 -1.541 1.00 97.81 188 TRP A C 1
ATOM 1405 O O . TRP A 1 188 ? 10.780 -5.410 -2.612 1.00 97.81 188 TRP A O 1
ATOM 1415 N N . PRO A 1 189 ? 11.120 -7.189 -1.269 1.00 97.50 189 PRO A N 1
ATOM 1416 C CA . PRO A 1 189 ? 10.442 -8.123 -2.155 1.00 97.50 189 PRO A CA 1
ATOM 1417 C C . PRO A 1 189 ? 8.970 -7.756 -2.356 1.00 97.50 189 PRO A C 1
ATOM 1419 O O . PRO A 1 189 ? 8.319 -7.222 -1.455 1.00 97.50 189 PRO A O 1
ATOM 1422 N N . ILE A 1 190 ? 8.453 -8.104 -3.533 1.00 95.69 190 ILE A N 1
ATOM 1423 C CA . ILE A 1 190 ? 7.047 -7.915 -3.905 1.00 95.69 190 ILE A CA 1
ATOM 1424 C C . ILE A 1 190 ? 6.111 -8.616 -2.921 1.00 95.69 190 ILE A C 1
ATOM 1426 O O . ILE A 1 190 ? 6.430 -9.693 -2.401 1.00 95.69 190 ILE A O 1
ATOM 1430 N N . LEU A 1 191 ? 4.935 -8.033 -2.688 1.00 97.06 191 LEU A N 1
ATOM 1431 C CA . LEU A 1 191 ? 3.991 -8.606 -1.743 1.00 97.06 191 LEU A CA 1
ATOM 1432 C C . LEU A 1 191 ? 3.362 -9.886 -2.291 1.00 97.06 191 LEU A C 1
ATOM 1434 O O . LEU A 1 191 ? 2.921 -9.943 -3.441 1.00 97.06 191 LEU A O 1
ATOM 1438 N N . TRP A 1 192 ? 3.267 -10.908 -1.444 1.00 96.69 192 TRP A N 1
ATOM 1439 C CA . TRP A 1 192 ? 2.616 -12.175 -1.768 1.00 96.69 192 TRP A CA 1
ATOM 1440 C C . TRP A 1 192 ? 1.840 -12.729 -0.572 1.00 96.69 192 TRP A C 1
ATOM 1442 O O . TRP A 1 192 ? 2.143 -12.431 0.580 1.00 96.69 192 TRP A O 1
ATOM 1452 N N . ALA A 1 193 ? 0.827 -13.554 -0.834 1.00 95.75 193 ALA A N 1
ATOM 1453 C CA . ALA A 1 193 ? -0.017 -14.154 0.198 1.00 95.75 193 ALA A CA 1
ATOM 1454 C C . ALA A 1 193 ? 0.200 -15.673 0.302 1.00 95.75 193 ALA A C 1
ATOM 1456 O O . ALA A 1 193 ? 0.201 -16.392 -0.704 1.00 95.75 193 ALA A O 1
ATOM 1457 N N . GLY A 1 194 ? 0.352 -16.175 1.532 1.00 94.94 194 GLY A N 1
ATOM 1458 C CA . GLY A 1 194 ? 0.387 -17.611 1.836 1.00 94.94 194 GLY A CA 1
ATOM 1459 C C . GLY A 1 194 ? -0.980 -18.279 1.677 1.00 94.94 194 GLY A C 1
ATOM 1460 O O . GLY A 1 194 ? -1.977 -17.591 1.498 1.00 94.94 194 GLY A O 1
ATOM 1461 N N . GLY A 1 195 ? -1.030 -19.615 1.730 1.00 95.25 195 GLY A N 1
ATOM 1462 C CA . GLY A 1 195 ? -2.247 -20.407 1.482 1.00 95.25 195 GLY A CA 1
ATOM 1463 C C . GLY A 1 195 ? -3.297 -20.389 2.600 1.00 95.25 195 GLY A C 1
ATOM 1464 O O . GLY A 1 195 ? -4.374 -20.948 2.422 1.00 95.25 195 GLY A O 1
ATOM 1465 N N . GLU A 1 196 ? -3.010 -19.761 3.738 1.00 96.31 196 GLU A N 1
ATOM 1466 C CA . GLU A 1 196 ? -3.952 -19.590 4.845 1.00 96.31 196 GLU A CA 1
ATOM 1467 C C . GLU A 1 196 ? -4.648 -18.231 4.743 1.00 96.31 196 GLU A C 1
ATOM 1469 O O . GLU A 1 196 ? -4.000 -17.187 4.828 1.00 96.31 196 GLU A O 1
ATOM 1474 N N . ARG A 1 197 ? -5.967 -18.230 4.516 1.00 95.81 197 ARG A N 1
ATOM 1475 C CA . ARG A 1 197 ? -6.761 -17.005 4.319 1.00 95.81 197 ARG A CA 1
ATOM 1476 C C . ARG A 1 197 ? -8.180 -17.175 4.846 1.00 95.81 197 ARG A C 1
ATOM 1478 O O . ARG A 1 197 ? -8.707 -18.279 4.898 1.00 95.81 197 ARG A O 1
ATOM 1485 N N . THR A 1 198 ? -8.832 -16.070 5.201 1.00 96.00 198 THR A N 1
ATOM 1486 C CA . THR A 1 198 ? -10.255 -16.073 5.582 1.00 96.00 198 THR A CA 1
ATOM 1487 C C . THR A 1 198 ? -11.164 -16.100 4.351 1.00 96.00 198 THR A C 1
ATOM 1489 O O . THR A 1 198 ? -10.750 -15.743 3.246 1.00 96.00 198 THR A O 1
ATOM 1492 N N . ALA A 1 199 ? -12.452 -16.411 4.534 1.00 95.31 199 ALA A N 1
ATOM 1493 C CA . ALA A 1 199 ? -13.441 -16.339 3.449 1.00 95.31 199 ALA A CA 1
ATOM 1494 C C . ALA A 1 199 ? -13.544 -14.931 2.822 1.00 95.31 199 ALA A C 1
ATOM 1496 O O . ALA A 1 199 ? -13.781 -14.791 1.619 1.00 95.31 199 ALA A O 1
ATOM 1497 N N . LEU A 1 200 ? -13.343 -13.877 3.626 1.00 94.19 200 LEU A N 1
ATOM 1498 C CA . LEU A 1 200 ? -13.286 -12.499 3.134 1.00 94.19 200 LEU A CA 1
ATOM 1499 C C . LEU A 1 200 ? -12.004 -12.230 2.344 1.00 94.19 200 LEU A C 1
ATOM 1501 O O . LEU A 1 200 ? -12.091 -11.609 1.286 1.00 94.19 200 LEU A O 1
ATOM 1505 N N . GLY A 1 201 ? -10.856 -12.728 2.812 1.00 94.56 201 GLY A N 1
ATOM 1506 C CA . GLY A 1 201 ? -9.595 -12.672 2.068 1.00 94.56 201 GLY A CA 1
ATOM 1507 C C . GLY A 1 201 ? -9.721 -13.331 0.694 1.00 94.56 201 GLY A C 1
ATOM 1508 O O . GLY A 1 201 ? -9.308 -12.759 -0.311 1.00 94.56 201 GLY A O 1
ATOM 1509 N N . GLU A 1 202 ? -10.433 -14.454 0.619 1.00 95.00 202 GLU A N 1
ATOM 1510 C CA . GLU A 1 202 ? -10.640 -15.162 -0.645 1.00 95.00 202 GLU A CA 1
ATOM 1511 C C . GLU A 1 202 ? -11.706 -14.562 -1.550 1.00 95.00 202 GLU A C 1
ATOM 1513 O O . GLU A 1 202 ? -11.668 -14.707 -2.774 1.00 95.00 202 GLU A O 1
ATOM 1518 N N . SER A 1 203 ? -12.655 -13.830 -0.976 1.00 93.81 203 SER A N 1
ATOM 1519 C CA . SER A 1 203 ? -13.519 -12.950 -1.756 1.00 93.81 203 SER A CA 1
ATOM 1520 C C . SER A 1 203 ? -12.747 -11.756 -2.319 1.00 93.81 203 SER A C 1
ATOM 1522 O O . SER A 1 203 ? -13.038 -11.356 -3.443 1.00 93.81 203 SER A O 1
ATOM 1524 N N . LEU A 1 204 ? -11.800 -11.190 -1.562 1.00 93.50 204 LEU A N 1
ATOM 1525 C CA . LEU A 1 204 ? -10.954 -10.091 -2.022 1.00 93.50 204 LEU A CA 1
ATOM 1526 C C . LEU A 1 204 ? -10.060 -10.550 -3.174 1.00 93.50 204 LEU A C 1
ATOM 1528 O O . LEU A 1 204 ? -10.110 -9.933 -4.230 1.00 93.50 204 LEU A O 1
ATOM 1532 N N . LEU A 1 205 ? -9.317 -11.649 -3.003 1.00 92.88 205 LEU A N 1
ATOM 1533 C CA . LEU A 1 205 ? -8.398 -12.174 -4.018 1.00 92.88 205 LEU A CA 1
ATOM 1534 C C . LEU A 1 205 ? -9.099 -12.426 -5.358 1.00 92.88 205 LEU A C 1
ATOM 1536 O O . LEU A 1 205 ? -8.595 -12.023 -6.401 1.00 92.88 205 LEU A O 1
ATOM 1540 N N . ARG A 1 206 ? -10.299 -13.022 -5.331 1.00 90.81 206 ARG A N 1
ATOM 1541 C CA . ARG A 1 206 ? -11.116 -13.243 -6.538 1.00 90.81 206 ARG A CA 1
ATOM 1542 C C . ARG A 1 206 ? -11.599 -11.954 -7.207 1.00 90.81 206 ARG A C 1
ATOM 1544 O O . ARG A 1 206 ? -11.951 -11.985 -8.379 1.00 90.81 206 ARG A O 1
ATOM 1551 N N . GLY A 1 207 ? -11.668 -10.852 -6.461 1.00 89.81 207 GLY A N 1
ATOM 1552 C CA . GLY A 1 207 ? -12.055 -9.537 -6.968 1.00 89.81 207 GLY A CA 1
ATOM 1553 C C . GLY A 1 207 ? -10.879 -8.660 -7.407 1.00 89.81 207 GLY A C 1
ATOM 1554 O O . GLY A 1 207 ? -11.116 -7.609 -8.003 1.00 89.81 207 GLY A O 1
ATOM 1555 N N . LEU A 1 208 ? -9.633 -9.052 -7.116 1.00 89.25 208 LEU A N 1
ATOM 1556 C CA . LEU A 1 208 ? -8.450 -8.331 -7.578 1.00 89.25 208 LEU A CA 1
ATOM 1557 C C . LEU A 1 208 ? -8.276 -8.538 -9.086 1.00 89.25 208 LEU A C 1
ATOM 1559 O O . LEU A 1 208 ? -8.364 -9.654 -9.588 1.00 89.25 208 LEU A O 1
ATOM 1563 N N . ARG A 1 209 ? -8.019 -7.448 -9.814 1.00 87.25 209 ARG A N 1
ATOM 1564 C CA . ARG A 1 209 ? -7.770 -7.484 -11.268 1.00 87.25 209 ARG A CA 1
ATOM 1565 C C . ARG A 1 209 ? -6.290 -7.619 -11.617 1.00 87.25 209 ARG A C 1
ATOM 1567 O O . ARG A 1 209 ? -5.937 -8.050 -12.712 1.00 87.25 209 ARG A O 1
ATOM 1574 N N . TRP A 1 210 ? -5.431 -7.276 -10.670 1.00 86.00 210 TRP A N 1
ATOM 1575 C CA . TRP A 1 210 ? -3.985 -7.245 -10.806 1.00 86.00 210 TRP A CA 1
ATOM 1576 C C . TRP A 1 210 ? -3.331 -8.015 -9.659 1.00 86.00 210 TRP A C 1
ATOM 1578 O O . TRP A 1 210 ? -3.947 -8.226 -8.614 1.00 86.00 210 TRP A O 1
ATOM 1588 N N . GLY A 1 211 ? -2.106 -8.503 -9.871 1.00 76.38 211 GLY A N 1
ATOM 1589 C CA . GLY A 1 211 ? -1.322 -9.183 -8.828 1.00 76.38 211 GLY A CA 1
ATOM 1590 C C . GLY A 1 211 ? -1.914 -10.501 -8.298 1.00 76.38 211 GLY A C 1
ATOM 1591 O O . GLY A 1 211 ? -1.382 -11.072 -7.351 1.00 76.38 211 GLY A O 1
ATOM 1592 N N . VAL A 1 212 ? -2.984 -11.034 -8.905 1.00 75.31 212 VAL A N 1
ATOM 1593 C CA . VAL A 1 212 ? -3.697 -12.249 -8.443 1.00 75.31 212 VAL A CA 1
ATOM 1594 C C . VAL A 1 212 ? -2.769 -13.466 -8.335 1.00 75.31 212 VAL A C 1
ATOM 1596 O O . VAL A 1 212 ? -2.945 -14.318 -7.469 1.00 75.31 212 VAL A O 1
ATOM 1599 N N . ARG A 1 213 ? -1.735 -13.533 -9.185 1.00 80.56 213 ARG A N 1
ATOM 1600 C CA . ARG A 1 213 ? -0.746 -14.626 -9.209 1.00 80.56 213 ARG A CA 1
ATOM 1601 C C . ARG A 1 213 ? 0.203 -14.631 -8.007 1.00 80.56 213 ARG A C 1
ATOM 1603 O O . ARG A 1 213 ? 0.957 -15.583 -7.840 1.00 80.56 213 ARG A O 1
ATOM 1610 N N . ARG A 1 214 ? 0.157 -13.597 -7.164 1.00 86.75 214 ARG A N 1
ATOM 1611 C CA . ARG A 1 214 ? 0.998 -13.465 -5.968 1.00 86.75 214 ARG A CA 1
ATOM 1612 C C . ARG A 1 214 ? 0.392 -14.141 -4.737 1.00 86.75 214 ARG A C 1
ATOM 1614 O O . ARG A 1 214 ? 0.946 -14.048 -3.650 1.00 86.75 214 ARG A O 1
ATOM 1621 N N . ALA A 1 215 ? -0.735 -14.833 -4.872 1.00 92.81 215 ALA A N 1
ATOM 1622 C CA . ALA A 1 215 ? -1.302 -15.647 -3.805 1.00 92.81 215 ALA A CA 1
ATOM 1623 C C . ALA A 1 215 ? -1.070 -17.136 -4.085 1.00 92.81 215 ALA A C 1
ATOM 1625 O O . ALA A 1 215 ? -1.423 -17.642 -5.151 1.00 92.81 215 ALA A O 1
ATOM 1626 N N . ARG A 1 216 ? -0.514 -17.862 -3.109 1.00 94.00 216 ARG A N 1
ATOM 1627 C CA . ARG A 1 216 ? -0.444 -19.332 -3.172 1.00 94.00 216 ARG A CA 1
ATOM 1628 C C . ARG A 1 216 ? -1.858 -19.935 -3.172 1.00 94.00 216 ARG A C 1
ATOM 1630 O O . ARG A 1 216 ? -2.765 -19.301 -2.630 1.00 94.00 216 ARG A O 1
ATOM 1637 N N . PRO A 1 217 ? -2.076 -21.149 -3.707 1.00 93.62 217 PRO A N 1
ATOM 1638 C CA . PRO A 1 217 ? -3.369 -21.829 -3.600 1.00 93.62 217 PRO A CA 1
ATOM 1639 C C . PRO A 1 217 ? -3.886 -21.883 -2.155 1.00 93.62 217 PRO A C 1
ATOM 1641 O O . PRO A 1 217 ? -3.089 -21.935 -1.218 1.00 93.62 217 PRO A O 1
ATOM 1644 N N . LEU A 1 218 ? -5.211 -21.829 -1.977 1.00 95.38 218 LEU A N 1
ATOM 1645 C CA . LEU A 1 218 ? -5.831 -21.926 -0.652 1.00 95.38 218 LEU A CA 1
ATOM 1646 C C . LEU A 1 218 ? -5.570 -23.318 -0.081 1.00 95.38 218 LEU A C 1
ATOM 1648 O O . LEU A 1 218 ? -5.963 -24.313 -0.686 1.00 95.38 218 LEU A O 1
ATOM 1652 N N . THR A 1 219 ? -4.931 -23.377 1.079 1.00 96.75 219 THR A N 1
ATOM 1653 C CA . THR A 1 219 ? -4.668 -24.620 1.813 1.00 96.75 219 THR A CA 1
ATOM 1654 C C . THR A 1 219 ? -5.438 -24.672 3.124 1.00 96.75 219 THR A C 1
ATOM 1656 O O . THR A 1 219 ? -5.804 -25.755 3.566 1.00 96.75 219 THR A O 1
ATOM 1659 N N . VAL A 1 220 ? -5.702 -23.514 3.742 1.00 96.12 220 VAL A N 1
ATOM 1660 C CA . VAL A 1 220 ? -6.411 -23.408 5.024 1.00 96.12 220 VAL A CA 1
ATOM 1661 C C . VAL A 1 220 ? -7.383 -22.234 4.978 1.00 96.12 220 VAL A C 1
ATOM 1663 O O . VAL A 1 220 ? -6.999 -21.107 4.660 1.00 96.12 220 VAL A O 1
ATOM 1666 N N . LEU A 1 221 ? -8.644 -22.495 5.327 1.00 96.19 221 LEU A N 1
ATOM 1667 C CA . LEU A 1 221 ? -9.633 -21.448 5.553 1.00 96.19 221 LEU A CA 1
ATOM 1668 C C . LEU A 1 221 ? -9.558 -20.996 7.016 1.00 96.19 221 LEU A C 1
ATOM 1670 O O . LEU A 1 221 ? -10.093 -21.657 7.904 1.00 96.19 221 LEU A O 1
ATOM 1674 N N . ALA A 1 222 ? -8.889 -19.873 7.260 1.00 93.06 222 ALA A N 1
ATOM 1675 C CA . ALA A 1 222 ? -8.752 -19.298 8.592 1.00 93.06 222 ALA A CA 1
ATOM 1676 C C . ALA A 1 222 ? -10.096 -18.741 9.110 1.00 93.06 222 ALA A C 1
ATOM 1678 O O . ALA A 1 222 ? -10.917 -18.255 8.313 1.00 93.06 222 ALA A O 1
ATOM 1679 N N . PRO A 1 223 ? -10.331 -18.759 10.437 1.00 90.81 223 PRO A N 1
ATOM 1680 C CA . PRO A 1 223 ? -11.513 -18.144 11.028 1.00 90.81 223 PRO A CA 1
ATOM 1681 C C . PRO A 1 223 ? -11.537 -16.626 10.774 1.00 90.81 223 PRO A C 1
ATOM 1683 O O . PRO A 1 223 ? -10.491 -16.014 10.550 1.00 90.81 223 PRO A O 1
ATOM 1686 N N . PRO A 1 224 ? -12.716 -15.976 10.812 1.00 85.38 224 PRO A N 1
ATOM 1687 C CA . PRO A 1 224 ? -12.797 -14.526 10.696 1.00 85.38 224 PRO A CA 1
ATOM 1688 C C . PRO A 1 224 ? -11.959 -13.836 11.775 1.00 85.38 224 PRO A C 1
ATOM 1690 O O . PRO A 1 224 ? -12.150 -14.078 12.965 1.00 85.38 224 PRO A O 1
ATOM 1693 N N . THR A 1 225 ? -11.069 -12.936 11.367 1.00 79.81 225 THR A N 1
ATOM 1694 C CA . THR A 1 225 ? -10.313 -12.108 12.306 1.00 79.81 225 THR A CA 1
ATOM 1695 C C . THR A 1 225 ? -11.258 -11.132 13.010 1.00 79.81 225 THR A C 1
ATOM 1697 O O . THR A 1 225 ? -12.146 -10.544 12.374 1.00 79.81 225 THR A O 1
ATOM 1700 N N . ALA A 1 226 ? -11.075 -10.943 14.319 1.00 67.56 226 ALA A N 1
ATOM 1701 C CA . ALA A 1 226 ? -11.740 -9.864 15.043 1.00 67.56 226 ALA A CA 1
ATOM 1702 C C . ALA A 1 226 ? -11.400 -8.512 14.373 1.00 67.56 226 ALA A C 1
ATOM 1704 O O . ALA A 1 226 ? -10.291 -8.348 13.863 1.00 67.56 226 ALA A O 1
ATOM 1705 N N . PRO A 1 227 ? -12.346 -7.561 14.290 1.00 58.50 227 PRO A N 1
ATOM 1706 C CA . PRO A 1 227 ? -12.116 -6.304 13.582 1.00 58.50 227 PRO A CA 1
ATOM 1707 C C . PRO A 1 227 ? -10.982 -5.487 14.220 1.00 58.50 227 PRO A C 1
ATOM 1709 O O . PRO A 1 227 ? -10.915 -5.374 15.445 1.00 58.50 227 PRO A O 1
ATOM 1712 N N . ALA A 1 228 ? -10.147 -4.864 13.377 1.00 54.41 228 ALA A N 1
ATOM 1713 C CA . ALA A 1 228 ? -9.276 -3.765 13.785 1.00 54.41 228 ALA A CA 1
ATOM 1714 C C . ALA A 1 228 ? -10.150 -2.687 14.438 1.00 54.41 228 ALA A C 1
ATOM 1716 O O . ALA A 1 228 ? -11.103 -2.222 13.818 1.00 54.41 228 ALA A O 1
ATOM 1717 N N . GLY A 1 229 ? -9.883 -2.342 15.696 1.00 47.97 229 GLY A N 1
ATOM 1718 C CA . GLY A 1 229 ? -10.610 -1.265 16.361 1.00 47.97 229 GLY A CA 1
ATOM 1719 C C . GLY A 1 229 ? -12.085 -1.574 16.618 1.00 47.97 229 GLY A C 1
ATOM 1720 O O . GLY A 1 229 ? -12.954 -0.764 16.294 1.00 47.97 229 GLY A O 1
ATOM 1721 N N . ALA A 1 230 ? -12.397 -2.702 17.272 1.00 42.88 230 ALA A N 1
ATOM 1722 C CA . ALA A 1 230 ? -13.627 -2.759 18.058 1.00 42.88 230 ALA A CA 1
ATOM 1723 C C . ALA A 1 230 ? -13.630 -1.524 18.973 1.00 42.88 230 ALA A C 1
ATOM 1725 O O . ALA A 1 230 ? -12.881 -1.479 19.945 1.00 42.88 230 ALA A O 1
ATOM 1726 N N . ARG A 1 231 ? -14.401 -0.490 18.602 1.00 45.56 231 ARG A N 1
ATOM 1727 C CA . ARG A 1 231 ? -14.645 0.720 19.392 1.00 45.56 231 ARG A CA 1
ATOM 1728 C C . ARG A 1 231 ? -15.230 0.285 20.735 1.00 45.56 231 ARG A C 1
ATOM 1730 O O . ARG A 1 231 ? -16.445 0.280 20.921 1.00 45.56 231 ARG A O 1
ATOM 1737 N N . ALA A 1 232 ? -14.365 -0.099 21.665 1.00 37.81 232 ALA A N 1
ATOM 1738 C CA . ALA A 1 232 ? -14.667 -0.204 23.073 1.00 37.81 232 ALA A CA 1
ATOM 1739 C C . ALA A 1 232 ? -14.930 1.229 23.546 1.00 37.81 232 ALA A C 1
ATOM 1741 O O . ALA A 1 232 ? -14.015 1.989 23.834 1.00 37.81 232 ALA A O 1
ATOM 1742 N N . GLY A 1 233 ? -16.201 1.627 23.512 1.00 36.38 233 GLY A N 1
ATOM 1743 C CA . GLY A 1 233 ? -16.663 2.902 24.039 1.00 36.38 233 GLY A CA 1
ATOM 1744 C C . GLY A 1 233 ? -16.413 4.098 23.124 1.00 36.38 233 GLY A C 1
ATOM 1745 O O . GLY A 1 233 ? -15.559 4.936 23.396 1.00 36.38 233 GLY A O 1
ATOM 1746 N N . ARG A 1 234 ? -17.303 4.315 22.143 1.00 41.22 234 ARG A N 1
ATOM 1747 C CA . ARG A 1 234 ? -17.761 5.698 21.949 1.00 41.22 234 ARG A CA 1
ATOM 1748 C C . ARG A 1 234 ? -18.355 6.120 23.292 1.00 41.22 234 ARG A C 1
ATOM 1750 O O . ARG A 1 234 ? -19.450 5.679 23.631 1.00 41.22 234 ARG A O 1
ATOM 1757 N N . ARG A 1 235 ? -17.605 6.899 24.081 1.00 40.50 235 ARG A N 1
ATOM 1758 C CA . ARG A 1 235 ? -18.160 7.660 25.203 1.00 40.50 235 ARG A CA 1
ATOM 1759 C C . ARG A 1 235 ? -19.408 8.346 24.662 1.00 40.50 235 ARG A C 1
ATOM 1761 O O . ARG A 1 235 ? -19.306 9.147 23.734 1.00 40.50 235 ARG A O 1
ATOM 1768 N N . ALA A 1 236 ? -20.567 7.975 25.198 1.00 38.88 236 ALA A N 1
ATOM 1769 C CA . ALA A 1 236 ? -21.781 8.741 25.009 1.00 38.88 236 ALA A CA 1
ATOM 1770 C C . ALA A 1 236 ? -21.429 10.204 25.290 1.00 38.88 236 ALA A C 1
ATOM 1772 O O . ALA A 1 236 ? -20.815 10.506 26.319 1.00 38.88 236 ALA A O 1
ATOM 1773 N N . ALA A 1 237 ? -21.735 11.080 24.334 1.00 42.38 237 ALA A N 1
ATOM 1774 C CA . ALA A 1 237 ? -21.638 12.510 24.533 1.00 42.38 237 ALA A CA 1
ATOM 1775 C C . ALA A 1 237 ? -22.343 12.831 25.854 1.00 42.38 237 ALA A C 1
ATOM 1777 O O . ALA A 1 237 ? -23.525 12.530 26.028 1.00 42.38 237 ALA A O 1
ATOM 1778 N N . ARG A 1 238 ? -21.588 13.363 26.817 1.00 41.47 238 ARG A N 1
ATOM 1779 C CA . ARG A 1 238 ? -22.148 13.877 28.059 1.00 41.47 238 ARG A CA 1
ATOM 1780 C C . ARG A 1 238 ? -22.936 15.115 27.644 1.00 41.47 238 ARG A C 1
ATOM 1782 O O . ARG A 1 238 ? -22.351 16.170 27.428 1.00 41.47 238 ARG A O 1
ATOM 1789 N N . VAL A 1 239 ? -24.238 14.952 27.430 1.00 39.62 239 VAL A N 1
ATOM 1790 C CA . VAL A 1 239 ? -25.157 16.079 27.290 1.00 39.62 239 VAL A CA 1
ATOM 1791 C C . VAL A 1 239 ? -25.071 16.829 28.614 1.00 39.62 239 VAL A C 1
ATOM 1793 O O . VAL A 1 239 ? -25.429 16.292 29.661 1.00 39.62 239 VAL A O 1
ATOM 1796 N N . ALA A 1 240 ? -24.485 18.022 28.585 1.00 42.47 240 ALA A N 1
ATOM 1797 C CA . ALA A 1 240 ? -24.543 18.927 29.714 1.00 42.47 240 ALA A CA 1
ATOM 1798 C C . ALA A 1 240 ? -26.004 19.366 29.861 1.00 42.47 240 ALA A C 1
ATOM 1800 O O . ALA A 1 240 ? -26.543 20.024 28.972 1.00 42.47 240 ALA A O 1
ATOM 1801 N N . SER A 1 241 ? -26.654 18.961 30.953 1.00 43.59 241 SER A N 1
ATOM 1802 C CA . SER A 1 241 ? -27.917 19.570 31.363 1.00 43.59 241 SER A CA 1
ATOM 1803 C C . SER A 1 241 ? -27.672 21.048 31.679 1.00 43.59 241 SER A C 1
ATOM 1805 O O . SER A 1 241 ? -26.701 21.348 32.380 1.00 43.59 241 SER A O 1
ATOM 1807 N N . PRO A 1 242 ? -28.525 21.971 31.209 1.00 50.84 242 PRO A N 1
ATOM 1808 C CA . PRO A 1 242 ? -28.471 23.354 31.654 1.00 50.84 242 PRO A CA 1
ATOM 1809 C C . PRO A 1 242 ? -28.870 23.414 33.133 1.00 50.84 242 PRO A C 1
ATOM 1811 O O . PRO A 1 242 ? -29.892 22.855 33.533 1.00 50.84 242 PRO A O 1
ATOM 1814 N N . ALA A 1 243 ? -28.039 24.064 33.947 1.00 57.16 243 ALA A N 1
ATOM 1815 C CA . ALA A 1 243 ? -28.412 24.441 35.303 1.00 57.16 243 ALA A CA 1
ATOM 1816 C C . ALA A 1 243 ? -29.555 25.465 35.228 1.00 57.16 243 ALA A C 1
ATOM 1818 O O . ALA A 1 243 ? -29.472 26.422 34.456 1.00 57.16 243 ALA A O 1
ATOM 1819 N N . SER A 1 244 ? -30.623 25.202 35.982 1.00 65.25 244 SER A N 1
ATOM 1820 C CA . SER A 1 244 ? -31.683 26.169 36.297 1.00 65.25 244 SER A CA 1
ATOM 1821 C C . SER A 1 244 ? -31.283 27.014 37.497 1.00 65.25 244 SER A C 1
ATOM 1823 O O . SER A 1 244 ? -30.561 26.466 38.363 1.00 65.25 244 SER A O 1
#